Protein AF-A0A183UZQ1-F1 (afdb_monomer_lite)

Secondary structure (DSSP, 8-state):
-HHHHHHHHHHHHHHHHHHH--TT--GGGHHHHHHHHHHHHHH----TTHHHHHHHHHHHHHH-----SHHHHHHHHHHHHHHHHHHHHHHHHHHHHHT-S-HHHHHHH-----HHHHHHHHHHHHHHHHHHH-TT--SSPPHHHHHHHHHHHHHTT-----HHHHHHHHHHHHHHHHHHHHHHHHHHGGGTHHHHHH-SSS-S---HHHHHHHHHHHHHHHHHHHHHHHIIIIIHHHHHHHHHHHHHHHHH-HHHHHHHS-SHHHHHHHHHHHHHHHHHHHHHHHHHHHHHT-

Organism: Toxocara canis (NCBI:txid6265)

Radius of gyration: 36.03 Å; chains: 1; bounding box: 70×40×116 Å

InterPro domains:
  IPR045817 Dynamin-like GTPase OPA1, C-terminal [PF19434] (1-293)

Foldseek 3Di:
DVLVVVLVVVVVVLVVCVVVPPPPDDCLCSLVVVVLSVVLSVPDDADPCLVVVLVVLLVVLLVDLDQPDLVLLLVLLVLLLVVLVVVLVVLVVVLVVQLPDDPVCCVVVVDDDDPSNVVSVLLLVLLLVVCVVPVPDDLFDDPVNLVVSQVVCVVVVNPDDDSVSSRVSSNSSVSNSVSVVSNVLSVVCSPCVVVVVVDVDDDPRDPSSSSSSSSVVSSVVSSVVSVVCCVVVPSVVVSVVSSVVSVVVCVVDPVSCPVRSDDPVVVVVVVVVVVVVVVVVVVVVVVVVVVVVD

Structure (mmCIF, N/CA/C/O backbone):
data_AF-A0A183UZQ1-F1
#
_entry.id   AF-A0A183UZQ1-F1
#
loop_
_atom_site.group_PDB
_atom_site.id
_atom_site.type_symbol
_atom_site.label_atom_id
_atom_site.label_alt_id
_atom_site.label_comp_id
_atom_site.label_asym_id
_atom_site.label_entity_id
_atom_site.label_seq_id
_atom_site.pdbx_PDB_ins_code
_atom_site.Cartn_x
_atom_site.Cartn_y
_atom_site.Cartn_z
_atom_site.occupancy
_atom_site.B_iso_or_equiv
_atom_site.auth_seq_id
_atom_site.auth_comp_id
_atom_site.auth_asym_id
_atom_site.auth_atom_id
_atom_site.pdbx_PDB_model_num
ATOM 1 N N . THR A 1 1 ? 1.624 -5.509 15.039 1.00 69.75 1 THR A N 1
ATOM 2 C CA . THR A 1 1 ? 0.334 -6.194 14.767 1.00 69.75 1 THR A CA 1
ATOM 3 C C . THR A 1 1 ? -0.827 -5.346 15.278 1.00 69.75 1 THR A C 1
ATOM 5 O O . THR A 1 1 ? -0.581 -4.419 16.037 1.00 69.75 1 THR A O 1
ATOM 8 N N . GLY A 1 2 ? -2.082 -5.612 14.878 1.00 76.12 2 GLY A N 1
ATOM 9 C CA . GLY A 1 2 ? -3.243 -4.838 15.370 1.00 76.12 2 GLY A CA 1
ATOM 10 C C . GLY A 1 2 ? -3.398 -4.879 16.898 1.00 76.12 2 GLY A C 1
ATOM 11 O O . GLY A 1 2 ? -3.735 -3.872 17.515 1.00 76.12 2 GLY A O 1
ATOM 12 N N . TRP A 1 3 ? -3.038 -6.015 17.498 1.00 82.81 3 TRP A N 1
ATOM 13 C CA . TRP A 1 3 ? -2.931 -6.199 18.942 1.00 82.81 3 TRP A CA 1
ATOM 14 C C . TRP A 1 3 ? -1.914 -5.256 19.596 1.00 82.81 3 TRP A C 1
ATOM 16 O O . TRP A 1 3 ? -2.263 -4.547 20.534 1.00 82.81 3 TRP A O 1
ATOM 26 N N . GLU A 1 4 ? -0.680 -5.200 19.082 1.00 84.94 4 GLU A N 1
ATOM 27 C CA . GLU A 1 4 ? 0.357 -4.302 19.616 1.00 84.94 4 GLU A CA 1
ATOM 28 C C . GLU A 1 4 ? -0.128 -2.852 19.634 1.00 84.94 4 GLU A C 1
ATOM 30 O O . GLU A 1 4 ? -0.021 -2.190 20.661 1.00 84.94 4 GLU A O 1
ATOM 35 N N . THR A 1 5 ? -0.738 -2.387 18.538 1.00 84.56 5 THR A N 1
ATOM 36 C CA . THR A 1 5 ? -1.280 -1.026 18.447 1.00 84.56 5 THR A CA 1
ATOM 37 C C . THR A 1 5 ? -2.393 -0.780 19.464 1.00 84.56 5 THR A C 1
ATOM 39 O O . THR A 1 5 ? -2.374 0.251 20.128 1.00 84.56 5 THR A O 1
ATOM 42 N N . LEU A 1 6 ? -3.340 -1.712 19.622 1.00 84.25 6 LEU A N 1
ATOM 43 C CA . LEU A 1 6 ? -4.398 -1.598 20.633 1.00 84.25 6 LEU A CA 1
ATOM 44 C C . LEU A 1 6 ? -3.803 -1.528 22.046 1.00 84.25 6 LEU A C 1
ATOM 46 O O . LEU A 1 6 ? -4.175 -0.656 22.827 1.00 84.25 6 LEU A O 1
ATOM 50 N N . SER A 1 7 ? -2.864 -2.425 22.352 1.00 86.88 7 SER A N 1
ATOM 51 C CA . SER A 1 7 ? -2.235 -2.519 23.668 1.00 86.88 7 SER A CA 1
ATOM 52 C C . SER A 1 7 ? -1.426 -1.265 24.009 1.00 86.88 7 SER A C 1
ATOM 54 O O . SER A 1 7 ? -1.495 -0.776 25.132 1.00 86.88 7 SER A O 1
ATOM 56 N N . GLU A 1 8 ? -0.713 -0.703 23.032 1.00 90.12 8 GLU A N 1
ATOM 57 C CA . GLU A 1 8 ? 0.072 0.518 23.190 1.00 90.12 8 GLU A CA 1
ATOM 58 C C . GLU A 1 8 ? -0.836 1.728 23.423 1.00 90.12 8 GLU A C 1
ATOM 60 O O . GLU A 1 8 ? -0.645 2.473 24.380 1.00 90.12 8 GLU A O 1
ATOM 65 N N . VAL A 1 9 ? -1.879 1.892 22.602 1.00 87.62 9 VAL A N 1
ATOM 66 C CA . VAL A 1 9 ? -2.849 2.987 22.759 1.00 87.62 9 VAL A CA 1
ATOM 67 C C . VAL A 1 9 ? -3.567 2.891 24.106 1.00 87.62 9 VAL A C 1
ATOM 69 O O . VAL A 1 9 ? -3.772 3.910 24.764 1.00 87.62 9 VAL A O 1
ATOM 72 N N . PHE A 1 10 ? -3.921 1.681 24.547 1.00 86.62 10 PHE A N 1
ATOM 73 C CA . PHE A 1 10 ? -4.570 1.488 25.840 1.00 86.62 10 PHE A CA 1
ATOM 74 C C . PHE A 1 10 ? -3.641 1.845 27.008 1.00 86.62 10 PHE A C 1
ATOM 76 O O . PHE A 1 10 ? -4.050 2.599 27.893 1.00 86.62 10 PHE A O 1
ATOM 83 N N . ARG A 1 11 ? -2.375 1.401 26.972 1.00 89.88 11 ARG A N 1
ATOM 84 C CA . ARG A 1 11 ? -1.358 1.785 27.967 1.00 89.88 11 ARG A CA 1
ATOM 85 C C . ARG A 1 11 ? -1.158 3.294 28.020 1.00 89.88 11 ARG A C 1
ATOM 87 O O . ARG A 1 11 ? -1.223 3.881 29.098 1.00 89.88 11 ARG A O 1
ATOM 94 N N . GLN A 1 12 ? -0.990 3.932 26.863 1.00 89.19 12 GLN A N 1
ATOM 95 C CA . GLN A 1 12 ? -0.834 5.383 26.775 1.00 89.19 12 GLN A CA 1
ATOM 96 C C . GLN A 1 12 ? -2.036 6.122 27.364 1.00 89.19 12 GLN A C 1
ATOM 98 O O . GLN A 1 12 ? -1.847 7.098 28.089 1.00 89.19 12 GLN A O 1
ATOM 103 N N . GLN A 1 13 ? -3.259 5.649 27.107 1.00 85.88 13 GLN A N 1
ATOM 104 C CA . GLN A 1 13 ? -4.461 6.264 27.662 1.00 85.88 13 GLN A CA 1
ATOM 105 C C . GLN A 1 13 ? -4.484 6.164 29.192 1.00 85.88 13 GLN A C 1
ATOM 107 O O . GLN A 1 13 ? -4.661 7.185 29.854 1.00 85.88 13 GLN A O 1
ATOM 112 N N . VAL A 1 14 ? -4.235 4.979 29.758 1.00 83.75 14 VAL A N 1
ATOM 113 C CA . VAL A 1 14 ? -4.210 4.761 31.216 1.00 83.75 14 VAL A CA 1
ATOM 114 C C . VAL A 1 14 ? -3.112 5.587 31.896 1.00 83.75 14 VAL A C 1
ATOM 116 O O . VAL A 1 14 ? -3.357 6.211 32.931 1.00 83.75 14 VAL A O 1
ATOM 119 N N . GLU A 1 15 ? -1.918 5.662 31.303 1.00 83.31 15 GLU A N 1
ATOM 120 C CA . GLU A 1 15 ? -0.836 6.518 31.803 1.00 83.31 15 GLU A CA 1
ATOM 121 C C . GLU A 1 15 ? -1.178 8.007 31.705 1.00 83.31 15 GLU A C 1
ATOM 123 O O . GLU A 1 15 ? -0.865 8.785 32.611 1.00 83.31 15 GLU A O 1
ATOM 128 N N . SER A 1 16 ? -1.812 8.426 30.609 1.00 81.38 16 SER A N 1
ATOM 129 C CA . SER A 1 16 ? -2.222 9.815 30.417 1.00 81.38 16 SER A CA 1
ATOM 130 C C . SER A 1 16 ? -3.313 10.223 31.405 1.00 81.38 16 SER A C 1
ATOM 132 O O . SER A 1 16 ? -3.252 11.329 31.939 1.00 81.38 16 SER A O 1
ATOM 134 N N . ASP A 1 17 ? -4.250 9.330 31.726 1.00 76.25 17 ASP A N 1
ATOM 135 C CA . ASP A 1 17 ? -5.299 9.561 32.720 1.00 76.25 17 ASP A CA 1
ATOM 136 C C . ASP A 1 17 ? -4.697 9.701 34.123 1.00 76.25 17 ASP A C 1
ATOM 138 O O . ASP A 1 17 ? -5.083 10.601 34.865 1.00 76.25 17 ASP A O 1
ATOM 142 N N . ALA A 1 18 ? -3.688 8.891 34.463 1.00 71.00 18 ALA A N 1
ATOM 143 C CA . ALA A 1 18 ? -2.947 9.014 35.719 1.00 71.00 18 ALA A CA 1
ATOM 144 C C . ALA A 1 18 ? -2.151 10.334 35.819 1.00 71.00 18 ALA A C 1
ATOM 146 O O . ALA A 1 18 ? -2.043 10.915 36.898 1.00 71.00 18 ALA A O 1
ATOM 147 N N . ARG A 1 19 ? -1.608 10.840 34.699 1.00 69.31 19 ARG A N 1
ATOM 148 C CA . ARG A 1 19 ? -0.824 12.096 34.648 1.00 69.31 19 ARG A CA 1
ATOM 149 C C . ARG A 1 19 ? -1.677 13.364 34.535 1.00 69.31 19 ARG A C 1
ATOM 151 O O . ARG A 1 19 ? -1.262 14.416 35.010 1.00 69.31 19 ARG A O 1
ATOM 158 N N . SER A 1 20 ? -2.830 13.292 33.871 1.00 65.69 20 SER A N 1
ATOM 159 C CA . SER A 1 20 ? -3.732 14.430 33.607 1.00 65.69 20 SER A CA 1
ATOM 160 C C . SER A 1 20 ? -4.821 14.607 34.666 1.00 65.69 20 SER A C 1
ATOM 162 O O . SER A 1 20 ? -5.582 15.581 34.639 1.00 65.69 20 SER A O 1
ATOM 164 N N . ALA A 1 21 ? -4.883 13.671 35.609 1.00 60.09 21 ALA A N 1
ATOM 165 C CA . ALA A 1 21 ? -5.823 13.630 36.703 1.00 60.09 21 ALA A CA 1
ATOM 166 C C . ALA A 1 21 ? -5.805 14.946 37.512 1.00 60.09 21 ALA A C 1
ATOM 168 O O . ALA A 1 21 ? -4.868 15.264 38.245 1.00 60.09 21 ALA A O 1
ATOM 169 N N . ARG A 1 22 ? -6.866 15.747 37.342 1.00 58.94 22 ARG A N 1
ATOM 170 C CA . ARG A 1 22 ? -7.126 16.991 38.091 1.00 58.94 22 ARG A CA 1
ATOM 171 C C . ARG A 1 22 ? -7.109 16.726 39.604 1.00 58.94 22 ARG A C 1
ATOM 173 O O . ARG A 1 22 ? -7.314 15.596 40.026 1.00 58.94 22 ARG A O 1
ATOM 180 N N . SER A 1 23 ? -6.985 17.799 40.393 1.00 56.06 23 SER A N 1
ATOM 181 C CA . SER A 1 23 ? -6.963 17.922 41.875 1.00 56.06 23 SER A CA 1
ATOM 182 C C . SER A 1 23 ? -7.816 16.959 42.746 1.00 56.06 23 SER A C 1
ATOM 184 O O . SER A 1 23 ? -7.646 16.981 43.960 1.00 56.06 23 SER A O 1
ATOM 186 N N . ASN A 1 24 ? -8.713 16.146 42.181 1.00 59.19 24 ASN A N 1
ATOM 187 C CA . ASN A 1 24 ? -9.582 15.174 42.857 1.00 59.19 24 ASN A CA 1
ATOM 188 C C . ASN A 1 24 ? -9.319 13.700 42.469 1.00 59.19 24 ASN A C 1
ATOM 190 O O . ASN A 1 24 ? -10.146 12.840 42.768 1.00 59.19 24 ASN A O 1
ATOM 194 N N . HIS A 1 25 ? -8.223 13.383 41.777 1.00 69.38 25 HIS A N 1
ATOM 195 C CA . HIS A 1 25 ? -7.874 11.993 41.468 1.00 69.38 25 HIS A CA 1
ATOM 196 C C . HIS A 1 25 ? -7.410 11.239 42.710 1.00 69.38 25 HIS A C 1
ATOM 198 O O . HIS A 1 25 ? -6.584 11.738 43.474 1.00 69.38 25 HIS A O 1
ATOM 204 N N . ASP A 1 26 ? -7.948 10.037 42.907 1.00 70.62 26 ASP A N 1
ATOM 205 C CA . ASP A 1 26 ? -7.586 9.180 44.029 1.00 70.62 26 ASP A CA 1
ATOM 206 C C . ASP A 1 26 ? -6.496 8.189 43.592 1.00 70.62 26 ASP A C 1
ATOM 208 O O . ASP A 1 26 ? -6.807 7.223 42.884 1.00 70.62 26 ASP A O 1
ATOM 212 N N . PRO A 1 27 ? -5.231 8.382 44.013 1.00 76.56 27 PRO A N 1
ATOM 213 C CA . PRO A 1 27 ? -4.121 7.539 43.574 1.00 76.56 27 PRO A CA 1
ATOM 214 C C . PRO A 1 27 ? -4.210 6.106 44.115 1.00 76.56 27 PRO A C 1
ATOM 216 O O . PRO A 1 27 ? -3.465 5.228 43.683 1.00 76.56 27 PRO A O 1
ATOM 219 N N . ILE A 1 28 ? -5.128 5.841 45.054 1.00 80.00 28 ILE A N 1
ATOM 220 C CA . ILE A 1 28 ? -5.336 4.523 45.665 1.00 80.00 28 ILE A CA 1
ATOM 221 C C . ILE A 1 28 ? -5.602 3.415 44.634 1.00 80.00 28 ILE A C 1
ATOM 223 O O . ILE A 1 28 ? -5.229 2.267 44.859 1.00 80.00 28 ILE A O 1
ATOM 227 N N . PHE A 1 29 ? -6.228 3.748 43.500 1.00 81.81 29 PHE A N 1
ATOM 228 C CA . PHE A 1 29 ? -6.617 2.769 42.485 1.00 81.81 29 PHE A CA 1
ATOM 229 C C . PHE A 1 29 ? -5.612 2.640 41.343 1.00 81.81 29 PHE A C 1
ATOM 231 O O . PHE A 1 29 ? -5.773 1.746 40.520 1.00 81.81 29 PHE A O 1
ATOM 238 N N . ASP A 1 30 ? -4.582 3.480 41.264 1.00 83.56 30 ASP A N 1
ATOM 239 C CA . ASP A 1 30 ? -3.682 3.494 40.103 1.00 83.56 30 ASP A CA 1
ATOM 240 C C . ASP A 1 30 ? -2.879 2.198 39.988 1.00 83.56 30 ASP A C 1
ATOM 242 O O . ASP A 1 30 ? -2.753 1.628 38.903 1.00 83.56 30 ASP A O 1
ATOM 246 N N . ARG A 1 31 ? -2.427 1.667 41.129 1.00 85.50 31 ARG A N 1
ATOM 247 C CA . ARG A 1 31 ? -1.731 0.377 41.188 1.00 85.50 31 ARG A CA 1
ATOM 248 C C . ARG A 1 31 ? -2.642 -0.781 40.769 1.00 85.50 31 ARG A C 1
ATOM 250 O O . ARG A 1 31 ? -2.198 -1.665 40.042 1.00 85.50 31 ARG A O 1
ATOM 257 N N . LEU A 1 32 ? -3.910 -0.751 41.189 1.00 87.19 32 LEU A N 1
ATOM 258 C CA . LEU A 1 32 ? -4.913 -1.743 40.795 1.00 87.19 32 LEU A CA 1
ATOM 259 C C . LEU A 1 32 ? -5.223 -1.648 39.295 1.00 87.19 32 LEU A C 1
ATOM 261 O O . LEU A 1 32 ? -5.204 -2.664 38.612 1.00 87.19 32 LEU A O 1
ATOM 265 N N . LYS A 1 33 ? -5.454 -0.440 38.770 1.00 87.69 33 LYS A N 1
ATOM 266 C CA . LYS A 1 33 ? -5.740 -0.198 37.347 1.00 87.69 33 LYS A CA 1
ATOM 267 C C . LYS A 1 33 ? -4.617 -0.707 36.449 1.00 87.69 33 LYS A C 1
ATOM 269 O O . LYS A 1 33 ? -4.901 -1.398 35.477 1.00 87.69 33 LYS A O 1
ATOM 274 N N . GLY A 1 34 ? -3.360 -0.408 36.787 1.00 88.69 34 GLY A N 1
ATOM 275 C CA . GLY A 1 34 ? -2.205 -0.885 36.025 1.00 88.69 34 GLY A CA 1
ATOM 276 C C . GLY A 1 34 ? -2.082 -2.410 36.039 1.00 88.69 34 GLY A C 1
ATOM 277 O O . GLY A 1 34 ? -1.864 -3.023 34.999 1.00 88.69 34 GLY A O 1
ATOM 278 N N . ALA A 1 35 ? -2.289 -3.037 37.199 1.00 90.06 35 ALA A N 1
ATOM 279 C CA . ALA A 1 35 ? -2.203 -4.486 37.329 1.00 90.06 35 ALA A CA 1
ATOM 280 C C . ALA A 1 35 ? -3.354 -5.216 36.605 1.00 90.06 35 ALA A C 1
ATOM 282 O O . ALA A 1 35 ? -3.099 -6.193 35.904 1.00 90.06 35 ALA A O 1
ATOM 283 N N . VAL A 1 36 ? -4.595 -4.723 36.719 1.00 91.50 36 VAL A N 1
ATOM 284 C CA . VAL A 1 36 ? -5.761 -5.266 35.992 1.00 91.50 36 VAL A CA 1
ATOM 285 C C . VAL A 1 36 ? -5.583 -5.095 34.486 1.00 91.50 36 VAL A C 1
ATOM 287 O O . VAL A 1 36 ? -5.882 -6.015 33.731 1.00 91.50 36 VAL A O 1
ATOM 290 N N . MET A 1 37 ? -5.061 -3.946 34.042 1.00 91.81 37 MET A N 1
ATOM 291 C CA . MET A 1 37 ? -4.744 -3.708 32.634 1.00 91.81 37 MET A CA 1
ATOM 292 C C . MET A 1 37 ? -3.747 -4.741 32.108 1.00 91.81 37 MET A C 1
ATOM 294 O O . MET A 1 37 ? -4.019 -5.354 31.083 1.00 91.81 37 MET A O 1
ATOM 298 N N . GLU A 1 38 ? -2.610 -4.946 32.777 1.00 91.69 38 GLU A N 1
ATOM 299 C CA . GLU A 1 38 ? -1.609 -5.907 32.296 1.00 91.69 38 GLU A CA 1
ATOM 300 C C . GLU A 1 38 ? -2.136 -7.346 32.306 1.00 91.69 38 GLU A C 1
ATOM 302 O O . GLU A 1 38 ? -1.915 -8.079 31.344 1.00 91.69 38 GLU A O 1
ATOM 307 N N . ALA A 1 39 ? -2.886 -7.738 33.341 1.00 91.56 39 ALA A N 1
ATOM 308 C CA . ALA A 1 39 ? -3.533 -9.046 33.408 1.00 91.56 39 ALA A CA 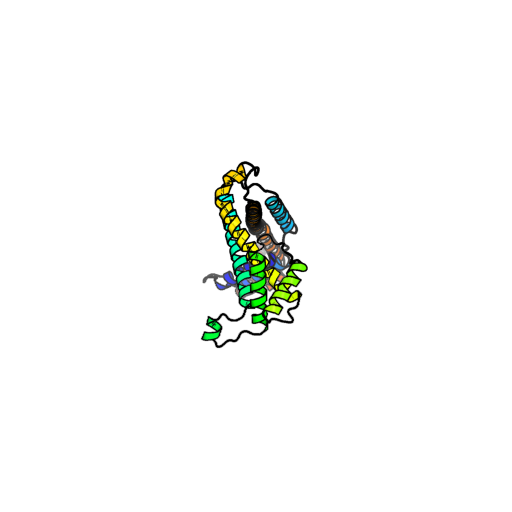1
ATOM 309 C C . ALA A 1 39 ? -4.522 -9.260 32.250 1.00 91.56 39 ALA A C 1
ATOM 311 O O . ALA A 1 39 ? -4.362 -10.209 31.483 1.00 91.56 39 ALA A O 1
ATOM 312 N N . ALA A 1 40 ? -5.468 -8.335 32.056 1.00 92.38 40 ALA A N 1
ATOM 313 C CA . ALA A 1 40 ? -6.420 -8.394 30.951 1.00 92.38 40 ALA A CA 1
ATOM 314 C C . ALA A 1 40 ? -5.711 -8.394 29.589 1.00 92.38 40 ALA A C 1
ATOM 316 O O . ALA A 1 40 ? -6.048 -9.190 28.717 1.00 92.38 40 ALA A O 1
ATOM 317 N N . LEU A 1 41 ? -4.678 -7.560 29.405 1.00 91.19 41 LEU A N 1
ATOM 318 C CA . LEU A 1 41 ? -3.930 -7.534 28.151 1.00 91.19 41 LEU A CA 1
ATOM 319 C C . LEU A 1 41 ? -3.178 -8.854 27.904 1.00 91.19 41 LEU A C 1
ATOM 321 O O . LEU A 1 41 ? -3.112 -9.316 26.770 1.00 91.19 41 LEU A O 1
ATOM 325 N N . SER A 1 42 ? -2.616 -9.474 28.943 1.00 90.56 42 SER A N 1
ATOM 326 C CA . SER A 1 42 ? -1.909 -10.756 28.823 1.00 90.56 42 SER A CA 1
ATOM 327 C C . SER A 1 42 ? -2.816 -11.929 28.442 1.00 90.56 42 SER A C 1
ATOM 329 O O . SER A 1 42 ? -2.369 -12.859 27.767 1.00 90.56 42 SER A O 1
ATOM 331 N N . GLU A 1 43 ? -4.082 -11.882 28.854 1.00 88.62 43 GLU A N 1
ATOM 332 C CA . GLU A 1 43 ? -5.067 -12.926 28.570 1.00 88.62 43 GLU A CA 1
ATOM 333 C C . GLU A 1 43 ? -5.788 -12.693 27.239 1.00 88.62 43 GLU A C 1
ATOM 335 O O . GLU A 1 43 ? -6.230 -13.657 26.597 1.00 88.62 43 GLU A O 1
ATOM 340 N N . HIS A 1 44 ? -5.861 -11.433 26.799 1.00 89.94 44 HIS A N 1
ATOM 341 C CA . HIS A 1 44 ? -6.579 -11.045 25.599 1.00 89.94 44 HIS A CA 1
ATOM 342 C C . HIS A 1 44 ? -6.050 -11.757 24.354 1.00 89.94 44 HIS A C 1
ATOM 344 O O . HIS A 1 44 ? -4.854 -11.784 24.045 1.00 89.94 44 HIS A O 1
ATOM 350 N N . LYS A 1 45 ? -6.989 -12.281 23.566 1.00 88.12 45 LYS A N 1
ATOM 351 C CA . LYS A 1 45 ? -6.712 -12.864 22.253 1.00 88.12 45 LYS A CA 1
ATOM 352 C C . LYS A 1 45 ? -7.635 -12.256 21.219 1.00 88.12 45 LYS A C 1
ATOM 354 O O . LYS A 1 45 ? -8.861 -12.390 21.309 1.00 88.12 45 LYS A O 1
ATOM 359 N N . TRP A 1 46 ? -7.020 -11.674 20.195 1.00 87.31 46 TRP A N 1
ATOM 360 C CA . TRP A 1 46 ? -7.729 -11.173 19.023 1.00 87.31 46 TRP A CA 1
ATOM 361 C C . TRP A 1 46 ? -8.613 -12.265 18.410 1.00 87.31 46 TRP A C 1
ATOM 363 O O . TRP A 1 46 ? -8.265 -13.448 18.472 1.00 87.31 46 TRP A O 1
ATOM 373 N N . ASP A 1 47 ? -9.754 -11.889 17.830 1.00 88.38 47 ASP A N 1
ATOM 374 C CA . ASP A 1 47 ? -10.649 -12.854 17.187 1.00 88.38 47 ASP A CA 1
ATOM 375 C C . ASP A 1 47 ? -9.896 -13.629 16.093 1.00 88.38 47 ASP A C 1
ATOM 377 O O . ASP A 1 47 ? -9.326 -13.043 15.171 1.00 88.38 47 ASP A O 1
ATOM 381 N N . SER A 1 48 ? -9.900 -14.960 16.170 1.00 87.94 48 SER A N 1
ATOM 382 C CA . SER A 1 48 ? -9.224 -15.812 15.190 1.00 87.94 48 SER A CA 1
ATOM 383 C C . SER A 1 48 ? -9.840 -15.708 13.793 1.00 87.94 48 SER A C 1
ATOM 385 O O . SER A 1 48 ? -9.140 -15.928 12.808 1.00 87.94 48 SER A O 1
ATOM 387 N N . LYS A 1 49 ? -11.118 -15.316 13.690 1.00 90.00 49 LYS A N 1
ATOM 388 C CA . LYS A 1 49 ? -11.837 -15.136 12.416 1.00 90.00 49 LYS A CA 1
ATOM 389 C C . LYS A 1 49 ? -11.653 -13.749 11.803 1.00 90.00 49 LYS A C 1
ATOM 391 O O . LYS A 1 49 ? -12.052 -13.527 10.662 1.00 90.00 49 LYS A O 1
ATOM 396 N N . ALA A 1 50 ? -11.028 -12.823 12.531 1.00 87.31 50 ALA A N 1
ATOM 397 C CA . ALA A 1 50 ? -10.723 -11.461 12.099 1.00 87.31 50 ALA A CA 1
ATOM 398 C C . ALA A 1 50 ? -10.182 -11.378 10.668 1.00 87.31 50 ALA A C 1
ATOM 400 O O . ALA A 1 50 ? -10.690 -10.646 9.818 1.00 87.31 50 ALA A O 1
ATOM 401 N N . LEU A 1 51 ? -9.126 -12.153 10.422 1.00 88.94 51 LEU A N 1
ATOM 402 C CA . LEU A 1 51 ? -8.400 -12.146 9.162 1.00 88.94 51 LEU A CA 1
ATOM 403 C C . LEU A 1 51 ? -9.232 -12.757 8.035 1.00 88.94 51 LEU A C 1
ATOM 405 O O . LEU A 1 51 ? -9.188 -12.253 6.914 1.00 88.94 51 LEU A O 1
ATOM 409 N N . ASP A 1 52 ? -10.026 -13.785 8.333 1.00 92.44 52 ASP A N 1
ATOM 410 C CA . ASP A 1 52 ? -10.904 -14.421 7.353 1.00 92.44 52 ASP A CA 1
ATOM 411 C C . ASP A 1 52 ? -12.001 -13.459 6.887 1.00 92.44 52 ASP A C 1
ATOM 413 O O . ASP A 1 52 ? -12.253 -13.351 5.686 1.00 92.44 52 ASP A O 1
ATOM 417 N N . TYR A 1 53 ? -12.599 -12.688 7.804 1.00 90.62 53 TYR A N 1
ATOM 418 C CA . TYR A 1 53 ? -13.576 -11.659 7.438 1.00 90.62 53 TYR A CA 1
ATOM 419 C C . TYR A 1 53 ? -12.969 -10.596 6.518 1.00 90.62 53 TYR A C 1
ATOM 421 O O . TYR A 1 53 ? -13.559 -10.271 5.485 1.00 90.62 53 TYR A O 1
ATOM 429 N N . LEU A 1 54 ? -11.776 -10.087 6.848 1.00 92.50 54 LEU A N 1
ATOM 430 C CA . LEU A 1 54 ? -11.082 -9.119 5.994 1.00 92.50 54 LEU A CA 1
ATOM 431 C C . LEU A 1 54 ? -10.755 -9.719 4.626 1.00 92.50 54 LEU A C 1
ATOM 433 O O . LEU A 1 54 ? -10.992 -9.073 3.608 1.00 92.50 54 LEU A O 1
ATOM 437 N N . ARG A 1 55 ? -10.284 -10.969 4.581 1.00 94.44 55 ARG A N 1
ATOM 438 C CA . ARG A 1 55 ? -9.971 -11.665 3.329 1.00 94.44 55 ARG A CA 1
ATOM 439 C C . ARG A 1 55 ? -11.196 -11.798 2.428 1.00 94.44 55 ARG A C 1
ATOM 441 O O . ARG A 1 55 ? -11.093 -11.529 1.236 1.00 94.44 55 ARG A O 1
ATOM 448 N N . VAL A 1 56 ? -12.350 -12.176 2.976 1.00 94.88 56 VAL A N 1
ATOM 449 C CA . VAL A 1 56 ? -13.603 -12.279 2.208 1.00 94.88 56 VAL A CA 1
ATOM 450 C C . VAL A 1 56 ? -14.016 -10.916 1.649 1.00 94.88 56 VAL A C 1
ATOM 452 O O . VAL A 1 56 ? -14.359 -10.812 0.474 1.00 94.88 56 VAL A O 1
ATOM 455 N N . ILE A 1 57 ? -13.929 -9.852 2.454 1.00 93.00 57 ILE A N 1
ATOM 456 C CA . ILE A 1 57 ? -14.234 -8.483 2.008 1.00 93.00 57 ILE A CA 1
ATOM 457 C C . ILE A 1 57 ? -13.298 -8.059 0.874 1.00 93.00 57 ILE A C 1
ATOM 459 O O . ILE A 1 57 ? -13.756 -7.501 -0.124 1.00 93.00 57 ILE A O 1
ATOM 463 N N . GLN A 1 58 ? -12.003 -8.350 1.004 1.00 94.25 58 GLN A N 1
ATOM 464 C CA . GLN A 1 58 ? -11.007 -8.025 -0.010 1.00 94.25 58 GLN A CA 1
ATOM 465 C C . GLN A 1 58 ? -11.247 -8.775 -1.316 1.00 94.25 58 GLN A C 1
ATOM 467 O O . GLN A 1 58 ? -11.220 -8.157 -2.378 1.00 94.25 58 GLN A O 1
ATOM 472 N N . LEU A 1 59 ? -11.520 -10.081 -1.246 1.00 94.75 59 LEU A N 1
ATOM 473 C CA . LEU A 1 59 ? -11.814 -10.901 -2.420 1.00 94.75 59 LEU A CA 1
ATOM 474 C C . LEU A 1 59 ? -13.072 -10.408 -3.138 1.00 94.75 59 LEU A C 1
ATOM 476 O O . LEU A 1 59 ? -13.008 -10.135 -4.331 1.00 94.75 59 LEU A O 1
ATOM 480 N N . ASN A 1 60 ? -14.163 -10.172 -2.408 1.00 92.19 60 ASN A N 1
ATOM 481 C CA . ASN A 1 60 ? -15.407 -9.661 -2.989 1.00 92.19 60 ASN A CA 1
ATOM 482 C C . ASN A 1 60 ? -15.223 -8.281 -3.640 1.00 92.19 60 ASN A C 1
ATOM 484 O O . ASN A 1 60 ? -15.733 -8.025 -4.729 1.00 92.19 60 ASN A O 1
ATOM 488 N N . ALA A 1 61 ? -14.476 -7.382 -2.991 1.00 91.12 61 ALA A N 1
ATOM 489 C CA . ALA A 1 61 ? -14.179 -6.062 -3.543 1.00 91.12 61 ALA A CA 1
ATOM 490 C C . ALA A 1 61 ? -13.324 -6.149 -4.811 1.00 91.12 61 ALA A C 1
ATOM 492 O O . ALA A 1 61 ? -13.513 -5.366 -5.742 1.00 91.12 61 ALA A O 1
ATOM 493 N N . MET A 1 62 ? -12.401 -7.110 -4.846 1.00 92.38 62 MET A N 1
ATOM 494 C CA . MET A 1 62 ? -11.598 -7.383 -6.020 1.00 92.38 62 MET A CA 1
ATOM 495 C C . MET A 1 62 ? -12.395 -8.121 -7.093 1.00 92.38 62 MET A C 1
ATOM 497 O O . MET A 1 62 ? -12.073 -7.931 -8.243 1.00 92.38 62 MET A O 1
ATOM 501 N N . GLU A 1 63 ? -13.412 -8.932 -6.845 1.00 89.81 63 GLU A N 1
ATOM 502 C CA . GLU A 1 63 ? -14.128 -9.619 -7.940 1.00 89.81 63 GLU A CA 1
ATOM 503 C C . GLU A 1 63 ? -14.982 -8.677 -8.804 1.00 89.81 63 GLU A C 1
ATOM 505 O O . GLU A 1 63 ? -15.121 -8.894 -10.010 1.00 89.81 63 GLU A O 1
ATOM 510 N N . ASP A 1 64 ? -15.485 -7.592 -8.217 1.00 84.19 64 ASP A N 1
ATOM 511 C CA . ASP A 1 64 ? -16.357 -6.633 -8.892 1.00 84.19 64 ASP A CA 1
ATOM 512 C C . ASP A 1 64 ? -15.604 -5.755 -9.907 1.00 84.19 64 ASP A C 1
ATOM 514 O O . ASP A 1 64 ? -14.814 -4.884 -9.549 1.00 84.19 64 ASP A O 1
ATOM 518 N N . ARG A 1 65 ? -15.862 -5.966 -11.202 1.00 84.06 65 ARG A N 1
ATOM 519 C CA . ARG A 1 65 ? -15.230 -5.213 -12.302 1.00 84.06 65 ARG A CA 1
ATOM 520 C C . ARG A 1 65 ? -16.025 -3.985 -12.746 1.00 84.06 65 ARG A C 1
ATOM 522 O O . ARG A 1 65 ? -15.581 -3.279 -13.654 1.00 84.06 65 ARG A O 1
ATOM 529 N N . LEU A 1 66 ? -17.200 -3.745 -12.169 1.00 87.12 66 LEU A N 1
ATOM 530 C CA . LEU A 1 66 ? -18.102 -2.700 -12.635 1.00 87.12 66 LEU A CA 1
ATOM 531 C C . LEU A 1 66 ? -17.836 -1.386 -11.901 1.00 87.12 66 LEU A C 1
ATOM 533 O O . LEU A 1 66 ? -17.965 -1.291 -10.683 1.00 87.12 66 LEU A O 1
ATOM 537 N N . VAL A 1 67 ? -17.502 -0.345 -12.665 1.00 91.12 67 VAL A N 1
ATOM 538 C CA . VAL A 1 67 ? -17.405 1.026 -12.166 1.00 91.12 67 VAL A CA 1
ATOM 539 C C . VAL A 1 67 ? -18.799 1.659 -12.259 1.00 91.12 67 VAL A C 1
ATOM 541 O O . VAL A 1 67 ? -19.290 1.902 -13.366 1.00 91.12 67 VAL A O 1
ATOM 544 N N . PRO A 1 68 ? -19.467 1.925 -11.123 1.00 90.81 68 PRO A N 1
ATOM 545 C CA . PRO A 1 68 ? -20.904 2.196 -11.106 1.00 90.81 68 PRO A CA 1
ATOM 546 C C . PRO A 1 68 ? -21.277 3.554 -11.705 1.00 90.81 68 PRO A C 1
ATOM 548 O O . PRO A 1 68 ? -22.337 3.696 -12.312 1.00 90.81 68 PRO A O 1
ATOM 551 N N . ASP A 1 69 ? -20.415 4.559 -11.553 1.00 93.62 69 ASP A N 1
ATOM 552 C CA . ASP A 1 69 ? -20.725 5.944 -11.896 1.00 93.62 69 ASP A CA 1
ATOM 553 C C . ASP A 1 69 ? -19.477 6.743 -12.319 1.00 93.62 69 ASP A C 1
ATOM 555 O O . ASP A 1 69 ? -18.334 6.352 -12.064 1.00 93.62 69 ASP A O 1
ATOM 559 N N . ARG A 1 70 ? -19.711 7.896 -12.961 1.00 93.69 70 ARG A N 1
ATOM 560 C CA . ARG A 1 70 ? -18.666 8.790 -13.486 1.00 93.69 70 ARG A CA 1
ATOM 561 C C . ARG A 1 70 ? -17.707 9.284 -12.400 1.00 93.69 70 ARG A C 1
ATOM 563 O O . ARG A 1 70 ? -16.518 9.415 -12.670 1.00 93.69 70 ARG A O 1
ATOM 570 N N . ARG A 1 71 ? -18.205 9.544 -11.188 1.00 94.94 71 ARG A N 1
ATOM 571 C CA . ARG A 1 71 ? -17.396 10.045 -10.071 1.00 94.94 71 ARG A CA 1
ATOM 572 C C . ARG A 1 71 ? -16.469 8.951 -9.550 1.00 94.94 71 ARG A C 1
ATOM 574 O O . ARG A 1 71 ? -15.309 9.239 -9.279 1.00 94.94 71 ARG A O 1
ATOM 581 N N . SER A 1 72 ? -16.952 7.712 -9.454 1.00 94.50 72 SER A N 1
ATOM 582 C CA . SER A 1 72 ? -16.115 6.546 -9.134 1.00 94.50 72 SER A CA 1
ATOM 583 C C . SER A 1 72 ? -15.001 6.339 -10.170 1.00 94.50 72 SER A C 1
ATOM 585 O O . SER A 1 72 ? -13.871 6.034 -9.800 1.00 94.50 72 SER A O 1
ATOM 587 N N . TRP A 1 73 ? -15.291 6.577 -11.452 1.00 95.00 73 TRP A N 1
ATOM 588 C CA . TRP A 1 73 ? -14.292 6.545 -12.526 1.00 95.00 73 TRP A CA 1
ATOM 589 C C . TRP A 1 73 ? -13.235 7.646 -12.393 1.00 95.00 73 TRP A C 1
ATOM 591 O O . TRP A 1 73 ? -12.043 7.356 -12.413 1.00 95.00 73 TRP A O 1
ATOM 601 N N . ASP A 1 74 ? -13.655 8.904 -12.2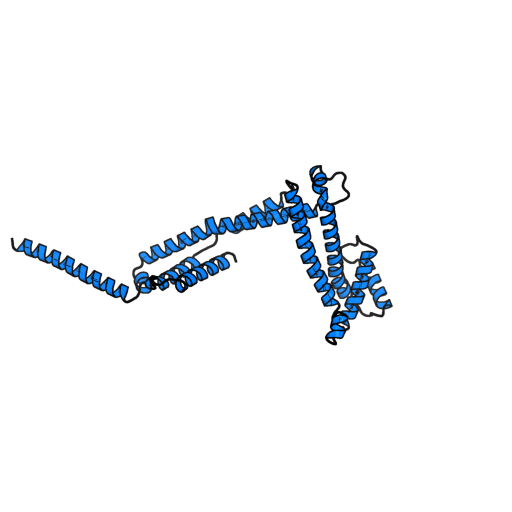13 1.00 95.38 74 ASP A N 1
ATOM 602 C CA . ASP A 1 74 ? -12.728 10.030 -12.022 1.00 95.38 74 ASP A CA 1
ATOM 603 C C . ASP A 1 74 ? -11.828 9.822 -10.805 1.00 95.38 74 ASP A C 1
ATOM 605 O O . ASP A 1 74 ? -10.626 10.076 -10.859 1.00 95.38 74 ASP A O 1
ATOM 609 N N . ARG A 1 75 ? -12.401 9.310 -9.714 1.00 95.81 75 ARG A N 1
ATOM 610 C CA . ARG A 1 75 ? -11.664 9.007 -8.491 1.00 95.81 75 ARG A CA 1
ATOM 611 C C . ARG A 1 75 ? -10.627 7.901 -8.708 1.00 95.81 75 ARG A C 1
ATOM 613 O O . ARG A 1 75 ? -9.490 8.056 -8.271 1.00 95.81 75 ARG A O 1
ATOM 620 N N . ALA A 1 76 ? -10.979 6.848 -9.444 1.00 95.56 76 ALA A N 1
ATOM 621 C CA . ALA A 1 76 ? -10.046 5.782 -9.799 1.00 95.56 76 ALA A CA 1
ATOM 622 C C . ALA A 1 76 ? -8.899 6.281 -10.694 1.00 95.56 76 ALA A C 1
ATOM 624 O O . ALA A 1 76 ? -7.751 5.902 -10.477 1.00 95.56 76 ALA A O 1
ATOM 625 N N . ILE A 1 77 ? -9.184 7.169 -11.655 1.00 95.69 77 ILE A N 1
ATOM 626 C CA . ILE A 1 77 ? -8.154 7.815 -12.485 1.00 95.69 77 ILE A CA 1
ATOM 627 C C . ILE A 1 77 ? -7.243 8.693 -11.641 1.00 95.69 77 ILE A C 1
ATOM 629 O O . ILE A 1 77 ? -6.026 8.655 -11.817 1.00 95.69 77 ILE A O 1
ATOM 633 N N . GLN A 1 78 ? -7.807 9.472 -10.720 1.00 96.50 78 GLN A N 1
ATOM 634 C CA . GLN A 1 78 ? -7.019 10.293 -9.811 1.00 96.50 78 GLN A CA 1
ATOM 635 C C . GLN A 1 78 ? -6.100 9.417 -8.953 1.00 96.50 78 GLN A C 1
ATOM 637 O O . GLN A 1 78 ? -4.905 9.687 -8.882 1.00 96.50 78 GLN A O 1
ATOM 642 N N . PHE A 1 79 ? -6.634 8.341 -8.368 1.00 96.31 79 PHE A N 1
ATOM 643 C CA . PHE A 1 79 ? -5.857 7.386 -7.584 1.00 96.31 79 PHE A CA 1
ATOM 644 C C . PHE A 1 79 ? -4.735 6.746 -8.415 1.00 96.31 79 PHE A C 1
ATOM 646 O O . PHE A 1 79 ? -3.579 6.776 -8.000 1.00 96.31 79 PHE A O 1
ATOM 653 N N . MET A 1 80 ? -5.043 6.263 -9.624 1.00 95.81 80 MET A N 1
ATOM 654 C CA . MET A 1 80 ? -4.049 5.739 -10.566 1.00 95.81 80 MET A CA 1
ATOM 655 C C . MET A 1 80 ? -2.967 6.771 -10.884 1.00 95.81 80 MET A C 1
ATOM 657 O O . MET A 1 80 ? -1.782 6.470 -10.779 1.00 95.81 80 MET A O 1
ATOM 661 N N . THR A 1 81 ? -3.361 7.995 -11.232 1.00 96.62 81 THR A N 1
ATOM 662 C CA . THR A 1 81 ? -2.436 9.072 -11.600 1.00 96.62 81 THR A CA 1
ATOM 663 C C . THR A 1 81 ? -1.489 9.390 -10.450 1.00 96.62 81 THR A C 1
ATOM 665 O O . THR A 1 81 ? -0.281 9.440 -10.656 1.00 96.62 81 THR A O 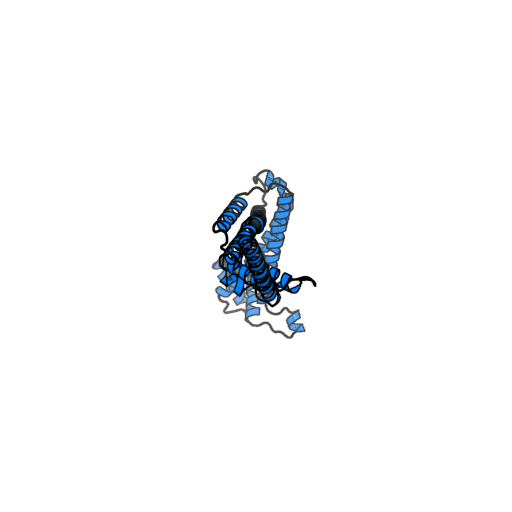1
ATOM 668 N N . THR A 1 82 ? -2.013 9.559 -9.233 1.00 97.06 82 THR A N 1
ATOM 669 C CA . THR A 1 82 ? -1.196 9.848 -8.051 1.00 97.06 82 THR A CA 1
ATOM 670 C C . THR A 1 82 ? -0.238 8.699 -7.743 1.00 97.06 82 THR A C 1
ATOM 672 O O . THR A 1 82 ? 0.962 8.935 -7.647 1.00 97.06 82 THR A O 1
ATOM 675 N N . SER A 1 83 ? -0.720 7.454 -7.678 1.00 96.50 83 SER A N 1
ATOM 676 C CA . SER A 1 83 ? 0.132 6.302 -7.354 1.00 96.50 83 SER A CA 1
ATOM 677 C C . SER A 1 83 ? 1.203 6.024 -8.413 1.00 96.50 83 SER A C 1
ATOM 679 O O . SER A 1 83 ? 2.339 5.691 -8.077 1.00 96.50 83 SER A O 1
ATOM 681 N N . VAL A 1 84 ? 0.867 6.162 -9.699 1.00 96.56 84 VAL A N 1
ATOM 682 C CA . VAL A 1 84 ? 1.836 5.987 -10.790 1.00 96.56 84 VAL A CA 1
ATOM 683 C C . VAL A 1 84 ? 2.855 7.128 -10.784 1.00 96.56 84 VAL A C 1
ATOM 685 O O . VAL A 1 84 ? 4.041 6.860 -10.954 1.00 96.56 84 VAL A O 1
ATOM 688 N N . GLN A 1 85 ? 2.434 8.373 -10.538 1.00 97.69 85 GLN A N 1
ATOM 689 C CA . GLN A 1 85 ? 3.338 9.525 -10.465 1.00 97.69 85 GLN A CA 1
ATOM 690 C C . GLN A 1 85 ? 4.304 9.425 -9.281 1.00 97.69 85 GLN A C 1
ATOM 692 O O . GLN A 1 85 ? 5.494 9.674 -9.452 1.00 97.69 85 GLN A O 1
ATOM 697 N N . GLU A 1 86 ? 3.823 9.040 -8.098 1.00 97.38 86 GLU A N 1
ATOM 698 C CA . GLU A 1 86 ? 4.672 8.797 -6.925 1.00 97.38 86 GLU A CA 1
ATOM 699 C C . GLU A 1 86 ? 5.732 7.742 -7.242 1.00 97.38 86 GLU A C 1
ATOM 701 O O . GLU A 1 86 ? 6.928 7.974 -7.054 1.00 97.38 86 GLU A O 1
ATOM 706 N N . ARG A 1 87 ? 5.313 6.616 -7.832 1.00 97.19 87 ARG A N 1
ATOM 707 C CA . ARG A 1 87 ? 6.239 5.554 -8.218 1.00 97.19 87 ARG A CA 1
ATOM 708 C C . ARG A 1 87 ? 7.213 5.984 -9.316 1.00 97.19 87 ARG A C 1
ATOM 710 O O . ARG A 1 87 ? 8.365 5.559 -9.298 1.00 97.19 87 ARG A O 1
ATOM 717 N N . LEU A 1 88 ? 6.773 6.801 -10.271 1.00 97.56 88 LEU A N 1
ATOM 718 C CA . LEU A 1 88 ? 7.632 7.351 -11.318 1.00 97.56 88 LEU A CA 1
ATOM 719 C C . LEU A 1 88 ? 8.710 8.252 -10.712 1.00 97.56 88 LEU A C 1
ATOM 721 O O . LEU A 1 88 ? 9.880 8.080 -11.041 1.00 97.56 88 LEU A O 1
ATOM 725 N N . ASN A 1 89 ? 8.337 9.133 -9.783 1.00 97.38 89 ASN A N 1
ATOM 726 C CA . ASN A 1 89 ? 9.273 10.023 -9.098 1.00 97.38 89 ASN A CA 1
ATOM 727 C C . ASN A 1 89 ? 10.347 9.229 -8.335 1.00 97.38 89 ASN A C 1
ATOM 729 O O . ASN A 1 89 ? 11.528 9.549 -8.438 1.00 97.38 89 ASN A O 1
ATOM 733 N N . GLU A 1 90 ? 9.964 8.159 -7.625 1.00 96.25 90 GLU A N 1
ATOM 734 C CA . GLU A 1 90 ? 10.920 7.266 -6.950 1.00 96.25 90 GLU A CA 1
ATOM 735 C C . GLU A 1 90 ? 11.906 6.624 -7.937 1.00 96.25 90 GLU A C 1
ATOM 737 O O . GLU A 1 90 ? 13.108 6.557 -7.680 1.00 96.25 90 GLU A O 1
ATOM 742 N N . ILE A 1 91 ? 11.413 6.137 -9.081 1.00 96.38 91 ILE A N 1
ATOM 743 C CA . ILE A 1 91 ? 12.261 5.504 -10.099 1.00 96.38 91 ILE A CA 1
ATOM 744 C C . ILE A 1 91 ? 13.187 6.529 -10.756 1.00 96.38 91 ILE A C 1
ATOM 746 O O . ILE A 1 91 ? 14.373 6.244 -10.912 1.00 96.38 91 ILE A O 1
ATOM 750 N N . GLN A 1 92 ? 12.683 7.716 -11.094 1.00 95.25 92 GLN A N 1
ATOM 751 C CA . GLN A 1 92 ? 13.484 8.811 -11.640 1.00 95.25 92 GLN A CA 1
ATOM 752 C C . GLN A 1 92 ? 14.575 9.238 -10.657 1.00 95.25 92 GLN A C 1
ATOM 754 O O . GLN A 1 92 ? 15.721 9.410 -11.064 1.00 95.25 92 GLN A O 1
ATOM 759 N N . GLN A 1 93 ? 14.265 9.309 -9.361 1.00 93.62 93 GLN A N 1
ATOM 760 C CA . GLN A 1 93 ? 15.260 9.585 -8.330 1.00 93.62 93 GLN A CA 1
ATOM 761 C C . GLN A 1 93 ? 16.358 8.510 -8.300 1.00 93.62 93 GLN A C 1
ATOM 763 O O . GLN A 1 93 ? 17.537 8.850 -8.337 1.00 93.62 93 GLN A O 1
ATOM 768 N N . ILE A 1 94 ? 16.001 7.220 -8.313 1.00 93.12 94 ILE A N 1
ATOM 769 C CA . ILE A 1 94 ? 16.981 6.117 -8.345 1.00 93.12 94 ILE A CA 1
ATOM 770 C C . ILE A 1 94 ? 17.851 6.179 -9.615 1.00 93.12 94 ILE A C 1
ATOM 772 O O . ILE A 1 94 ? 19.057 5.913 -9.568 1.00 93.12 94 ILE A O 1
ATOM 776 N N . ILE A 1 95 ? 17.252 6.515 -10.762 1.00 93.00 95 ILE A N 1
ATOM 777 C CA . ILE A 1 95 ? 17.969 6.673 -12.033 1.00 93.00 95 ILE A CA 1
ATOM 778 C C . ILE A 1 95 ? 18.968 7.830 -11.933 1.00 93.00 95 ILE A C 1
ATOM 780 O O . ILE A 1 95 ? 20.140 7.636 -12.255 1.00 93.00 95 ILE A O 1
ATOM 784 N N . GLU A 1 96 ? 18.554 8.992 -11.435 1.00 90.12 96 GLU A N 1
ATOM 785 C CA . GLU A 1 96 ? 19.430 10.157 -11.291 1.00 90.12 96 GLU A CA 1
ATOM 786 C C . GLU A 1 96 ? 20.540 9.936 -10.253 1.00 90.12 96 GLU A C 1
ATOM 788 O O . GLU A 1 96 ? 21.703 10.222 -10.529 1.00 90.12 96 GLU A O 1
ATOM 793 N N . GLU A 1 97 ? 20.249 9.310 -9.111 1.00 88.25 97 GLU A N 1
ATOM 794 C CA . GLU A 1 97 ? 21.269 8.947 -8.115 1.00 88.25 97 GLU A CA 1
ATOM 795 C C . GLU A 1 97 ? 22.348 8.022 -8.704 1.00 88.25 97 GLU A C 1
ATOM 797 O O . GLU A 1 97 ? 23.540 8.167 -8.418 1.00 88.25 97 GLU A O 1
ATOM 802 N N . SER A 1 98 ? 21.961 7.096 -9.589 1.00 86.50 98 SER A N 1
ATOM 803 C CA . SER A 1 98 ? 22.917 6.197 -10.246 1.00 86.50 98 SER A CA 1
ATOM 804 C C . SER A 1 98 ? 23.821 6.898 -11.274 1.00 86.50 98 SER A C 1
ATOM 806 O O . SER A 1 98 ? 24.936 6.430 -11.527 1.00 86.50 98 SER A O 1
ATOM 808 N N . ARG A 1 99 ? 23.406 8.056 -11.809 1.00 84.81 99 ARG A N 1
ATOM 809 C CA . ARG A 1 99 ? 24.201 8.894 -12.727 1.00 84.81 99 ARG A CA 1
ATOM 810 C C . ARG A 1 99 ? 25.284 9.712 -12.028 1.00 84.81 99 ARG A C 1
ATOM 812 O O . ARG A 1 99 ? 26.142 10.259 -12.720 1.00 84.81 99 ARG A O 1
ATOM 819 N N . GLY A 1 100 ? 25.278 9.774 -10.698 1.00 80.94 100 GLY A N 1
ATOM 820 C CA . GLY A 1 100 ? 26.244 10.543 -9.919 1.00 80.94 100 GLY A CA 1
ATOM 821 C C . GLY A 1 100 ? 25.884 12.029 -9.803 1.00 80.94 100 GLY A C 1
ATOM 822 O O . GLY A 1 100 ? 24.782 12.434 -10.165 1.00 80.94 100 GLY A O 1
ATOM 823 N N . PRO A 1 101 ? 26.794 12.861 -9.267 1.00 77.56 101 PRO A N 1
ATOM 824 C CA . PRO A 1 101 ? 26.497 14.260 -8.984 1.00 77.56 101 PRO A CA 1
ATOM 825 C C . PRO A 1 101 ? 26.142 15.022 -10.264 1.00 77.56 101 PRO A C 1
ATOM 827 O O . PRO A 1 101 ? 26.866 14.962 -11.258 1.00 77.56 101 PRO A O 1
ATOM 830 N N . SER A 1 102 ? 25.049 15.783 -10.222 1.00 74.38 102 SER A N 1
ATOM 831 C CA . SER A 1 102 ? 24.658 16.729 -11.272 1.00 74.38 102 SER A CA 1
ATOM 832 C C . SER A 1 102 ? 25.755 17.768 -11.536 1.00 74.38 102 SER A C 1
ATOM 834 O O . SER A 1 102 ? 26.519 18.115 -10.634 1.00 74.38 102 SER A O 1
ATOM 836 N N . ILE A 1 103 ? 25.796 18.327 -12.748 1.00 73.00 103 ILE A N 1
ATOM 837 C CA . ILE A 1 103 ? 26.759 19.360 -13.179 1.00 73.00 103 ILE A CA 1
ATOM 838 C C . ILE A 1 103 ? 26.811 20.531 -12.178 1.00 73.00 103 ILE A C 1
ATOM 840 O O . ILE A 1 103 ? 27.888 21.016 -11.836 1.00 73.00 103 ILE A O 1
ATOM 844 N N . TRP A 1 104 ? 25.661 20.929 -11.626 1.00 70.38 104 TRP A N 1
ATOM 845 C CA . TRP A 1 104 ? 25.585 21.966 -10.592 1.00 70.38 104 TRP A CA 1
ATOM 846 C C . TRP A 1 104 ? 26.225 21.545 -9.269 1.00 70.38 104 TRP A C 1
ATOM 848 O O . TRP A 1 104 ? 26.947 22.334 -8.670 1.00 70.38 104 TRP A O 1
ATOM 858 N N . SER A 1 105 ? 26.012 20.308 -8.816 1.00 73.31 105 SER A N 1
ATOM 859 C CA . SER A 1 105 ? 26.667 19.789 -7.606 1.00 73.31 105 SER A CA 1
ATOM 860 C C . SER A 1 105 ? 28.165 19.547 -7.797 1.00 73.31 105 SER A C 1
ATOM 862 O O . SER A 1 105 ? 28.931 19.748 -6.859 1.00 73.31 105 SER A O 1
ATOM 864 N N . GLN A 1 106 ? 28.600 19.187 -9.008 1.00 78.31 106 GLN A N 1
ATOM 865 C CA . GLN A 1 106 ? 30.020 19.082 -9.343 1.00 78.31 106 GLN A CA 1
ATOM 866 C C . GLN A 1 106 ? 30.707 20.446 -9.223 1.00 78.31 106 GLN A C 1
ATOM 868 O O . GLN A 1 106 ? 31.811 20.530 -8.697 1.00 78.31 106 GLN A O 1
ATOM 873 N N . TRP A 1 107 ? 30.033 21.520 -9.645 1.00 78.81 107 TRP A N 1
ATOM 874 C CA . TRP A 1 107 ? 30.563 22.881 -9.564 1.00 78.81 107 TRP A CA 1
ATOM 875 C C . TRP A 1 107 ? 30.463 23.489 -8.154 1.00 78.81 107 TRP A C 1
ATOM 877 O O . TRP A 1 107 ? 31.430 24.061 -7.663 1.00 78.81 107 TRP A O 1
ATOM 887 N N . LEU A 1 108 ? 29.320 23.337 -7.474 1.00 78.69 108 LEU A N 1
ATOM 888 C CA . LEU A 1 108 ? 29.080 23.913 -6.142 1.00 78.69 108 LEU A CA 1
ATOM 889 C C . LEU A 1 108 ? 29.827 23.182 -5.018 1.00 78.69 108 LEU A C 1
ATOM 891 O O . LEU A 1 108 ? 30.263 23.820 -4.063 1.00 78.69 108 LEU A O 1
ATOM 895 N N . TYR A 1 109 ? 29.971 21.858 -5.119 1.00 81.75 109 TYR A N 1
ATOM 896 C CA . TYR A 1 109 ? 30.564 21.017 -4.071 1.00 81.75 109 TYR A CA 1
ATOM 897 C C . TYR A 1 109 ? 31.867 20.333 -4.501 1.00 81.75 109 TYR A C 1
ATOM 899 O O . TYR A 1 109 ? 32.360 19.473 -3.772 1.00 81.75 109 TYR A O 1
ATOM 907 N N . TRP A 1 110 ? 32.421 20.686 -5.670 1.00 82.06 110 TRP A N 1
ATOM 908 C CA . TRP A 1 110 ? 33.653 20.100 -6.221 1.00 82.06 110 TRP A CA 1
ATOM 909 C C . TRP A 1 110 ? 33.640 18.564 -6.266 1.00 82.06 110 TRP A C 1
ATOM 911 O O . TRP A 1 110 ? 34.661 17.906 -6.067 1.00 82.06 110 TRP A O 1
ATOM 921 N N . GLN A 1 111 ? 32.468 17.973 -6.504 1.00 77.88 111 GLN A N 1
ATOM 922 C CA . GLN A 1 111 ? 32.311 16.524 -6.607 1.00 77.88 111 GLN A CA 1
ATOM 923 C C . GLN A 1 111 ? 32.664 16.055 -8.020 1.00 77.88 111 GLN A C 1
ATOM 925 O O . GLN A 1 111 ? 32.255 16.675 -8.996 1.00 77.88 111 GLN A O 1
ATOM 930 N N . SER A 1 112 ? 33.385 14.942 -8.148 1.00 71.00 112 SER A N 1
ATOM 931 C CA . SER A 1 112 ? 33.687 14.326 -9.443 1.00 71.00 112 SER A CA 1
ATOM 932 C C . SER A 1 112 ? 32.889 13.030 -9.642 1.00 71.00 112 SER A C 1
ATOM 934 O O . SER A 1 112 ? 32.727 12.246 -8.699 1.00 71.00 112 SER A O 1
ATOM 936 N N . PRO A 1 113 ? 32.363 12.773 -10.855 1.00 77.38 113 PRO A N 1
ATOM 937 C CA . PRO A 1 113 ? 31.718 11.504 -11.152 1.00 77.38 113 PRO A CA 1
ATOM 938 C C . PRO A 1 113 ? 32.752 10.370 -11.140 1.00 77.38 113 PRO A C 1
ATOM 940 O O . PRO A 1 113 ? 33.810 10.447 -11.762 1.00 77.38 113 PRO A O 1
ATOM 943 N N . LYS A 1 114 ? 32.425 9.292 -10.426 1.00 82.00 114 LYS A N 1
ATOM 944 C CA . LYS A 1 114 ? 33.152 8.019 -10.456 1.00 82.00 114 LYS A CA 1
ATOM 945 C C . LYS A 1 114 ? 33.014 7.344 -11.825 1.00 82.00 114 LYS A C 1
ATOM 947 O O . LYS A 1 114 ? 32.057 7.590 -12.557 1.00 82.00 114 LYS A O 1
ATOM 952 N N . THR A 1 115 ? 33.920 6.419 -12.128 1.00 81.00 115 THR A N 1
ATOM 953 C CA . THR A 1 115 ? 33.877 5.589 -13.346 1.00 81.00 115 THR A CA 1
ATOM 954 C C . THR A 1 115 ? 32.535 4.869 -13.514 1.00 81.00 115 THR A C 1
ATOM 956 O O . THR A 1 115 ? 31.969 4.870 -14.603 1.00 81.00 115 THR A O 1
ATOM 959 N N . GLU A 1 116 ? 31.966 4.348 -12.425 1.00 83.31 116 GLU A N 1
ATOM 960 C CA . GLU A 1 116 ? 30.647 3.698 -12.410 1.00 83.31 116 GLU A CA 1
ATOM 961 C C . GLU A 1 116 ? 29.510 4.627 -12.861 1.00 83.31 116 GLU A C 1
ATOM 963 O O . GLU A 1 116 ? 28.604 4.195 -13.570 1.00 83.31 116 GLU A O 1
ATOM 968 N N . HIS A 1 117 ? 29.576 5.913 -12.505 1.00 85.81 117 HIS A N 1
ATOM 969 C CA . HIS A 1 117 ? 28.581 6.909 -12.903 1.00 85.81 117 HIS A CA 1
ATOM 970 C C . HIS A 1 117 ? 28.658 7.218 -14.401 1.00 85.81 117 HIS A C 1
ATOM 972 O O . HIS A 1 117 ? 27.627 7.342 -15.057 1.00 85.81 117 HIS A O 1
ATOM 978 N N . ILE A 1 118 ? 29.868 7.267 -14.966 1.00 86.00 118 ILE A N 1
ATOM 979 C CA . ILE A 1 118 ? 30.078 7.449 -16.410 1.00 86.00 118 ILE A CA 1
ATOM 980 C C . ILE A 1 118 ? 29.516 6.248 -17.182 1.00 86.00 118 ILE A C 1
ATOM 982 O O . ILE A 1 118 ? 28.813 6.425 -18.179 1.00 86.00 118 ILE A O 1
ATOM 986 N N . VAL A 1 119 ? 29.772 5.026 -16.703 1.00 89.00 119 VAL A N 1
ATOM 987 C CA . VAL A 1 119 ? 29.196 3.803 -17.285 1.00 89.00 119 VAL A CA 1
ATOM 988 C C . VAL A 1 119 ? 27.668 3.847 -17.208 1.00 89.00 119 VAL A C 1
ATOM 990 O O . VAL A 1 119 ? 27.006 3.645 -18.224 1.00 89.00 119 VAL A O 1
ATOM 993 N N . ALA A 1 120 ? 27.097 4.173 -16.044 1.00 89.81 120 ALA A N 1
ATOM 994 C CA . ALA A 1 120 ? 25.651 4.273 -15.853 1.00 89.81 120 ALA A CA 1
ATOM 995 C C . ALA A 1 120 ? 25.008 5.300 -16.798 1.00 89.81 120 ALA A C 1
ATOM 997 O O . ALA A 1 120 ? 24.007 4.989 -17.439 1.00 89.81 120 ALA A O 1
ATOM 998 N N . GLN A 1 121 ? 25.596 6.490 -16.952 1.00 90.12 121 GLN A N 1
ATOM 999 C CA . GLN A 1 121 ? 25.096 7.519 -17.871 1.00 90.12 121 GLN A CA 1
ATOM 1000 C C . GLN A 1 121 ? 25.061 7.033 -19.326 1.00 90.12 121 GLN A C 1
ATOM 1002 O O . GLN A 1 121 ? 24.040 7.196 -19.999 1.00 90.12 121 GLN A O 1
ATOM 1007 N N . ASN A 1 122 ? 26.143 6.406 -19.798 1.00 91.31 122 ASN A N 1
ATOM 1008 C CA . ASN A 1 122 ? 26.233 5.893 -21.167 1.00 91.31 122 ASN A CA 1
ATOM 1009 C C . ASN A 1 122 ? 25.251 4.742 -21.413 1.00 91.31 122 ASN A C 1
ATOM 1011 O O . ASN A 1 122 ? 24.533 4.756 -22.412 1.00 91.31 122 ASN A O 1
ATOM 1015 N N . VAL A 1 123 ? 25.174 3.787 -20.478 1.00 93.38 123 VAL A N 1
ATOM 1016 C CA . VAL A 1 123 ? 24.229 2.662 -20.536 1.00 93.38 123 VAL A CA 1
ATOM 1017 C C . VAL A 1 123 ? 22.793 3.179 -20.556 1.00 93.38 123 VAL A C 1
ATOM 1019 O O . VAL A 1 123 ? 22.021 2.808 -21.430 1.00 93.38 123 VAL A O 1
ATOM 1022 N N . GLN A 1 124 ? 22.420 4.069 -19.637 1.00 94.31 124 GLN A N 1
ATOM 1023 C CA . GLN A 1 124 ? 21.061 4.610 -19.584 1.00 94.31 124 GLN A CA 1
ATOM 1024 C C . GLN A 1 124 ? 20.694 5.405 -20.837 1.00 94.31 124 GLN A C 1
ATOM 1026 O O . GLN A 1 124 ? 19.571 5.276 -21.312 1.00 94.31 124 GLN A O 1
ATOM 1031 N N . SER A 1 125 ? 21.617 6.211 -21.372 1.00 93.56 125 SER A N 1
ATOM 1032 C CA . SER A 1 125 ? 21.396 6.964 -22.612 1.00 93.56 125 SER A CA 1
ATOM 1033 C C . SER A 1 125 ? 21.073 6.027 -23.778 1.00 93.56 125 SER A C 1
ATOM 1035 O O . SER A 1 125 ? 20.086 6.227 -24.483 1.00 93.56 125 SER A O 1
ATOM 1037 N N . GLU A 1 126 ? 21.846 4.947 -23.915 1.00 94.62 126 GLU A N 1
ATOM 1038 C CA . GLU A 1 126 ? 21.634 3.947 -24.961 1.00 94.62 126 GLU A CA 1
ATOM 1039 C C . GLU A 1 126 ? 20.298 3.213 -24.805 1.00 94.62 126 GLU A C 1
ATOM 1041 O O . GLU A 1 126 ? 19.556 3.046 -25.768 1.00 94.62 126 GLU A O 1
ATOM 1046 N N . LEU A 1 127 ? 19.938 2.833 -23.577 1.00 95.19 127 LEU A N 1
ATOM 1047 C CA . LEU A 1 127 ? 18.674 2.144 -23.308 1.00 95.19 127 LEU A CA 1
ATOM 1048 C C . LEU A 1 127 ? 17.454 3.059 -23.510 1.00 95.19 127 LEU A C 1
ATOM 1050 O O . LEU A 1 127 ? 16.423 2.595 -23.995 1.00 95.19 127 LEU A O 1
ATOM 1054 N N . LYS A 1 128 ? 17.563 4.359 -23.190 1.00 95.00 128 LYS A N 1
ATOM 1055 C CA . LYS A 1 128 ? 16.517 5.350 -23.503 1.00 95.00 128 LYS A CA 1
ATOM 1056 C C . LYS A 1 128 ? 16.366 5.537 -25.014 1.00 95.00 128 LYS A C 1
ATOM 1058 O O . LYS A 1 128 ? 15.243 5.639 -25.499 1.00 95.00 128 LYS A O 1
ATOM 1063 N N . GLN A 1 129 ? 17.472 5.542 -25.760 1.00 94.88 129 GLN A N 1
ATOM 1064 C CA . GLN A 1 129 ? 17.446 5.599 -27.223 1.00 94.88 129 GLN A CA 1
ATOM 1065 C C . GLN A 1 129 ? 16.803 4.346 -27.836 1.00 94.88 129 GLN A C 1
ATOM 1067 O O . GLN A 1 129 ? 16.030 4.452 -28.784 1.00 94.88 129 GLN A O 1
ATOM 1072 N N . LEU A 1 130 ? 17.074 3.166 -27.277 1.00 94.44 130 LEU A N 1
ATOM 1073 C CA . LEU A 1 130 ? 16.444 1.924 -27.718 1.00 94.44 130 LEU A CA 1
ATOM 1074 C C . LEU A 1 130 ? 14.916 1.979 -27.549 1.00 94.44 130 LEU A C 1
ATOM 1076 O O . LEU A 1 130 ? 14.181 1.642 -28.475 1.00 94.44 130 LEU A O 1
ATOM 1080 N N . LEU A 1 131 ? 14.428 2.475 -26.407 1.00 94.25 131 LEU A N 1
ATOM 1081 C CA . LEU A 1 131 ? 12.989 2.643 -26.162 1.00 94.25 131 LEU A CA 1
ATOM 1082 C C . LEU A 1 131 ? 12.342 3.735 -27.017 1.00 94.25 131 LEU A C 1
ATOM 1084 O O . LEU A 1 131 ? 11.178 3.601 -27.385 1.00 94.25 131 LEU A O 1
ATOM 1088 N N . SER A 1 132 ? 13.064 4.806 -27.356 1.00 92.75 132 SER A N 1
ATOM 1089 C CA . SER A 1 132 ? 12.514 5.836 -28.244 1.00 92.75 132 SER A CA 1
ATOM 1090 C C . SER A 1 132 ? 12.347 5.333 -29.680 1.00 92.75 132 SER A C 1
ATOM 1092 O O . SER A 1 132 ? 11.427 5.761 -30.373 1.00 92.75 132 SER A O 1
ATOM 1094 N N . GLN A 1 133 ? 13.198 4.398 -30.114 1.00 93.00 133 GLN A N 1
ATOM 1095 C CA . GLN A 1 133 ? 13.087 3.726 -31.412 1.00 93.00 133 GLN A CA 1
ATOM 1096 C C . GLN A 1 133 ? 12.048 2.600 -31.405 1.00 93.00 133 GLN A C 1
ATOM 1098 O O . GLN A 1 133 ? 11.391 2.374 -32.419 1.00 93.00 133 GLN A O 1
ATOM 1103 N N . ASN A 1 134 ? 11.883 1.915 -30.271 1.00 92.56 134 ASN A N 1
ATOM 1104 C CA . ASN A 1 134 ? 10.909 0.845 -30.090 1.00 92.56 134 ASN A CA 1
ATOM 1105 C C . ASN A 1 134 ? 10.070 1.058 -28.811 1.00 92.56 134 ASN A C 1
ATOM 1107 O O . ASN A 1 134 ? 10.362 0.463 -27.768 1.00 92.56 134 ASN A O 1
ATOM 1111 N N . PRO A 1 135 ? 9.006 1.884 -28.870 1.00 90.44 135 PRO A N 1
ATOM 1112 C CA . PRO A 1 135 ? 8.178 2.184 -27.701 1.00 90.44 135 PRO A CA 1
ATOM 1113 C C . PRO A 1 135 ? 7.445 0.969 -27.115 1.00 90.44 135 PRO A C 1
ATOM 1115 O O . PRO A 1 135 ? 7.139 0.973 -25.918 1.00 90.44 135 PRO A O 1
ATOM 1118 N N . ASP A 1 136 ? 7.176 -0.054 -27.933 1.00 90.56 136 ASP A N 1
ATOM 1119 C CA . ASP A 1 136 ? 6.455 -1.288 -27.576 1.00 90.56 136 ASP A CA 1
ATOM 1120 C C . ASP A 1 136 ? 7.389 -2.466 -27.258 1.00 90.56 136 ASP A C 1
ATOM 1122 O O . ASP A 1 136 ? 6.986 -3.630 -27.263 1.00 90.56 136 ASP A O 1
ATOM 1126 N N . HIS A 1 137 ? 8.649 -2.166 -26.950 1.00 93.38 137 HIS A N 1
ATOM 1127 C CA . HIS A 1 137 ? 9.631 -3.164 -26.560 1.00 93.38 137 HIS A CA 1
ATOM 1128 C C . HIS A 1 137 ? 9.161 -3.998 -25.339 1.00 93.38 137 HIS A C 1
ATOM 1130 O O . HIS A 1 137 ? 8.566 -3.451 -24.406 1.00 93.38 137 HIS A O 1
ATOM 1136 N N . PRO A 1 138 ? 9.453 -5.314 -25.274 1.00 92.56 138 PRO A N 1
ATOM 1137 C CA . PRO A 1 138 ? 9.119 -6.152 -24.118 1.00 92.56 138 PRO A CA 1
ATOM 1138 C C . PRO A 1 138 ? 9.853 -5.748 -22.826 1.00 92.56 138 PRO A C 1
ATOM 1140 O O . PRO A 1 138 ? 10.919 -5.140 -22.837 1.00 92.56 138 PRO A O 1
ATOM 1143 N N . GLN A 1 139 ? 9.326 -6.162 -21.671 1.00 91.88 139 GLN A N 1
ATOM 1144 C CA . GLN A 1 139 ? 9.939 -5.860 -20.368 1.00 91.88 139 GLN A CA 1
ATOM 1145 C C . GLN A 1 139 ? 11.353 -6.441 -20.209 1.00 91.88 139 GLN A C 1
ATOM 1147 O O . GLN A 1 139 ? 12.197 -5.864 -19.520 1.00 91.88 139 GLN A O 1
ATOM 1152 N N . SER A 1 140 ? 11.624 -7.599 -20.805 1.00 91.50 140 SER A N 1
ATOM 1153 C CA . SER A 1 140 ? 12.957 -8.196 -20.833 1.00 91.50 140 SER A CA 1
ATOM 1154 C C . SER A 1 140 ? 13.727 -7.701 -22.049 1.00 91.50 140 SER A C 1
ATOM 1156 O O . SER A 1 140 ? 13.247 -7.848 -23.169 1.00 91.50 140 SER A O 1
ATOM 1158 N N . ILE A 1 141 ? 14.937 -7.187 -21.831 1.00 91.56 141 ILE A N 1
ATOM 1159 C CA . ILE A 1 141 ? 15.870 -6.900 -22.922 1.00 91.56 141 ILE A CA 1
ATOM 1160 C C . ILE A 1 141 ? 16.219 -8.196 -23.660 1.00 91.56 141 ILE A C 1
ATOM 1162 O O . ILE A 1 141 ? 16.539 -9.203 -23.014 1.00 91.56 141 ILE A O 1
ATOM 1166 N N . LEU A 1 142 ? 16.106 -8.172 -24.988 1.00 92.44 142 LEU A N 1
ATOM 1167 C CA . LEU A 1 142 ? 16.437 -9.309 -25.842 1.00 92.44 142 LEU A CA 1
ATOM 1168 C C . LEU A 1 142 ? 17.962 -9.478 -25.915 1.00 92.44 142 LEU A C 1
ATOM 1170 O O . LEU A 1 142 ? 18.722 -8.530 -25.702 1.00 92.44 142 LEU A O 1
ATOM 1174 N N . ASP A 1 143 ? 18.432 -10.692 -26.200 1.00 90.94 143 ASP A N 1
ATOM 1175 C CA . ASP A 1 143 ? 19.875 -10.961 -26.266 1.00 90.94 143 ASP A CA 1
ATOM 1176 C C . ASP A 1 143 ? 20.546 -10.275 -27.476 1.00 90.94 143 ASP A C 1
ATOM 1178 O O . ASP A 1 143 ? 21.703 -9.847 -27.387 1.00 90.94 143 ASP A O 1
ATOM 1182 N N . ASP A 1 144 ? 19.799 -10.071 -28.565 1.00 91.12 144 ASP A N 1
ATOM 1183 C CA . ASP A 1 144 ? 20.244 -9.278 -29.716 1.00 91.12 144 ASP A CA 1
ATOM 1184 C C . ASP A 1 144 ? 20.434 -7.803 -29.326 1.00 91.12 144 ASP A C 1
ATOM 1186 O O . ASP A 1 144 ? 21.489 -7.222 -29.586 1.00 91.12 144 ASP A O 1
ATOM 1190 N N . ASP A 1 145 ? 19.477 -7.222 -28.596 1.00 92.31 145 ASP A N 1
ATOM 1191 C CA . ASP A 1 145 ? 19.555 -5.842 -28.104 1.00 92.31 145 ASP A CA 1
ATOM 1192 C C . ASP A 1 145 ? 20.705 -5.646 -27.117 1.00 92.31 145 ASP A C 1
ATOM 1194 O O . ASP A 1 145 ? 21.405 -4.637 -27.167 1.00 92.31 145 ASP A O 1
ATOM 1198 N N . LEU A 1 146 ? 20.970 -6.629 -26.250 1.00 92.94 146 LEU A N 1
ATOM 1199 C CA . LEU A 1 146 ? 22.149 -6.612 -25.378 1.00 92.94 146 LEU A CA 1
ATOM 1200 C C . LEU A 1 146 ? 23.451 -6.559 -26.177 1.00 92.94 146 LEU A C 1
ATOM 1202 O O . LEU A 1 146 ? 24.385 -5.850 -25.793 1.00 92.94 146 LEU A O 1
ATOM 1206 N N . THR A 1 147 ? 23.512 -7.301 -27.280 1.00 91.62 147 THR A N 1
ATOM 1207 C CA . THR A 1 147 ? 24.681 -7.330 -28.160 1.00 91.62 147 THR A CA 1
ATOM 1208 C C . THR A 1 147 ? 24.867 -5.983 -28.862 1.00 91.62 147 THR A C 1
ATOM 1210 O O . THR A 1 147 ? 25.986 -5.468 -28.917 1.00 91.62 147 THR A O 1
ATOM 1213 N N . ILE A 1 148 ? 23.775 -5.369 -29.329 1.00 92.25 148 ILE A N 1
ATOM 1214 C CA . ILE A 1 148 ? 23.776 -4.041 -29.962 1.00 92.25 148 ILE A CA 1
ATOM 1215 C C . ILE A 1 148 ? 24.194 -2.960 -28.960 1.00 92.25 148 ILE A C 1
ATOM 1217 O O . ILE A 1 148 ? 25.126 -2.203 -29.229 1.00 92.25 148 ILE A O 1
ATOM 1221 N N . VAL A 1 149 ? 23.570 -2.929 -27.779 1.00 93.44 149 VAL A N 1
ATOM 1222 C CA . VAL A 1 149 ? 23.877 -1.967 -26.710 1.00 93.44 149 VAL A CA 1
ATOM 1223 C C . VAL A 1 149 ? 25.345 -2.073 -26.305 1.00 93.44 149 VAL A C 1
ATOM 1225 O O . VAL A 1 149 ? 26.025 -1.053 -26.222 1.00 93.44 149 VAL A O 1
ATOM 1228 N N . ARG A 1 150 ? 25.876 -3.287 -26.107 1.00 93.38 150 ARG A N 1
ATOM 1229 C CA . ARG A 1 150 ? 27.295 -3.477 -25.770 1.00 93.38 150 ARG A CA 1
ATOM 1230 C C . ARG A 1 150 ? 28.213 -2.921 -26.857 1.00 93.38 150 ARG A C 1
ATOM 1232 O O . ARG A 1 150 ? 29.116 -2.149 -26.548 1.00 93.38 150 ARG A O 1
ATOM 1239 N N . ARG A 1 151 ? 27.956 -3.261 -28.121 1.00 91.94 151 ARG A N 1
ATOM 1240 C CA . ARG A 1 151 ? 28.760 -2.782 -29.253 1.00 91.94 151 ARG A CA 1
ATOM 1241 C C . ARG A 1 151 ? 28.724 -1.254 -29.374 1.00 91.94 151 ARG A C 1
ATOM 1243 O O . ARG A 1 151 ? 29.744 -0.637 -29.674 1.00 91.94 151 ARG A O 1
ATOM 1250 N N . ASN A 1 152 ? 27.573 -0.638 -29.110 1.00 92.56 152 ASN A N 1
ATOM 1251 C CA . ASN A 1 152 ? 27.422 0.817 -29.128 1.00 92.56 152 ASN A CA 1
ATOM 1252 C C . ASN A 1 152 ? 28.172 1.488 -27.965 1.00 92.56 152 ASN A C 1
ATOM 1254 O O . ASN A 1 152 ? 28.765 2.551 -28.154 1.00 92.56 152 ASN A O 1
ATOM 1258 N N . LEU A 1 153 ? 28.207 0.862 -26.785 1.00 93.25 153 LEU A N 1
ATOM 1259 C CA . LEU A 1 153 ? 29.001 1.330 -25.644 1.00 93.25 153 LEU A CA 1
ATOM 1260 C C . LEU A 1 153 ? 30.508 1.236 -25.921 1.00 93.25 153 LEU A C 1
ATOM 1262 O O . LEU A 1 153 ? 31.229 2.208 -25.685 1.00 93.25 153 LEU A O 1
ATOM 1266 N N . GLU A 1 154 ? 30.967 0.128 -26.508 1.00 91.56 154 GLU A N 1
ATOM 1267 C CA . GLU A 1 154 ? 32.362 -0.057 -26.931 1.00 91.56 154 GLU A CA 1
ATOM 1268 C C . GLU A 1 154 ? 32.778 1.001 -27.965 1.00 91.56 154 GLU A C 1
ATOM 1270 O O . GLU A 1 154 ? 33.837 1.616 -27.834 1.00 91.56 154 GLU A O 1
ATOM 1275 N N . ALA A 1 155 ? 31.913 1.296 -28.944 1.00 90.12 155 ALA A N 1
ATOM 1276 C CA . ALA A 1 155 ? 32.152 2.342 -29.941 1.00 90.12 155 ALA A CA 1
ATOM 1277 C C . ALA A 1 155 ? 32.249 3.755 -29.333 1.00 90.12 155 ALA A C 1
ATOM 1279 O O . ALA A 1 155 ? 32.918 4.623 -29.893 1.00 90.12 155 ALA A O 1
ATOM 1280 N N . ARG A 1 156 ? 31.614 3.991 -28.177 1.00 87.25 156 ARG A N 1
ATOM 1281 C CA . ARG A 1 156 ? 31.701 5.244 -27.403 1.00 87.25 156 ARG A CA 1
ATOM 1282 C C . ARG A 1 156 ? 32.883 5.276 -26.426 1.00 87.25 156 ARG A C 1
ATOM 1284 O O . ARG A 1 156 ? 33.010 6.226 -25.659 1.00 87.25 156 ARG A O 1
ATOM 1291 N N . GLY A 1 157 ? 33.754 4.265 -26.450 1.00 85.19 157 GLY A N 1
ATOM 1292 C CA . GLY A 1 157 ? 34.930 4.179 -25.583 1.00 85.19 157 GLY A CA 1
ATOM 1293 C C . GLY A 1 157 ? 34.639 3.659 -24.173 1.00 85.19 157 GLY A C 1
ATOM 1294 O O . GLY A 1 157 ? 35.505 3.755 -23.306 1.00 85.19 157 GLY A O 1
ATOM 1295 N N . VAL A 1 158 ? 33.448 3.099 -23.930 1.00 87.88 158 VAL A N 1
ATOM 1296 C CA . VAL A 1 158 ? 33.085 2.450 -22.663 1.00 87.88 158 VAL A CA 1
ATOM 1297 C C . VAL A 1 158 ? 33.205 0.934 -22.839 1.00 87.88 158 VAL A C 1
ATOM 1299 O O . VAL A 1 158 ? 32.247 0.259 -23.209 1.00 87.88 158 VAL A O 1
ATOM 1302 N N . ALA A 1 159 ? 34.409 0.408 -22.609 1.00 78.88 159 ALA A N 1
ATOM 1303 C CA . ALA A 1 159 ? 34.698 -1.026 -22.679 1.00 78.88 159 ALA A CA 1
ATOM 1304 C C . ALA A 1 159 ? 34.347 -1.760 -21.364 1.00 78.88 159 ALA A C 1
ATOM 1306 O O . ALA A 1 159 ? 34.164 -1.132 -20.321 1.00 78.88 159 ALA A O 1
ATOM 1307 N N . ASP A 1 160 ? 34.257 -3.093 -21.425 1.00 80.56 160 ASP A N 1
ATOM 1308 C CA . ASP A 1 160 ? 34.088 -4.006 -20.277 1.00 80.56 160 ASP A CA 1
ATOM 1309 C C . ASP A 1 160 ? 32.779 -3.873 -19.469 1.00 80.56 160 ASP A C 1
ATOM 1311 O O . ASP A 1 160 ? 32.709 -4.221 -18.287 1.00 80.56 160 ASP A O 1
ATOM 1315 N N . VAL A 1 161 ? 31.688 -3.424 -20.099 1.00 87.12 161 VAL A N 1
ATOM 1316 C CA . VAL A 1 161 ? 30.368 -3.396 -19.446 1.00 87.12 161 VAL A CA 1
ATOM 1317 C C . VAL A 1 161 ? 29.749 -4.796 -19.424 1.00 87.12 161 VAL A C 1
ATOM 1319 O O . VAL A 1 161 ? 29.451 -5.384 -20.466 1.00 87.12 161 VAL A O 1
ATOM 1322 N N . SER A 1 162 ? 29.499 -5.330 -18.227 1.00 90.69 162 SER A N 1
ATOM 1323 C CA . SER A 1 162 ? 28.858 -6.638 -18.077 1.00 90.69 162 SER A CA 1
ATOM 1324 C C . SER A 1 162 ? 27.371 -6.607 -18.451 1.00 90.69 162 SER A C 1
ATOM 1326 O O . SER A 1 162 ? 26.662 -5.614 -18.252 1.00 90.69 162 SER A O 1
ATOM 1328 N N . ASN A 1 163 ? 26.857 -7.742 -18.934 1.00 91.56 163 ASN A N 1
ATOM 1329 C CA . ASN A 1 163 ? 25.431 -7.894 -19.241 1.00 91.56 163 ASN A CA 1
ATOM 1330 C C . ASN A 1 163 ? 24.536 -7.645 -18.025 1.00 91.56 163 ASN A C 1
ATOM 1332 O O . ASN A 1 163 ? 23.429 -7.133 -18.178 1.00 91.56 163 ASN A O 1
ATOM 1336 N N . ASP A 1 164 ? 25.006 -7.969 -16.823 1.00 91.44 164 ASP A N 1
ATOM 1337 C CA . ASP A 1 164 ? 24.242 -7.756 -15.596 1.00 91.44 164 ASP A CA 1
ATOM 1338 C C . ASP A 1 164 ? 24.037 -6.268 -15.305 1.00 91.44 164 ASP A C 1
ATOM 1340 O O . ASP A 1 164 ? 22.950 -5.865 -14.886 1.00 91.44 164 ASP A O 1
ATOM 1344 N N . VAL A 1 165 ? 25.040 -5.431 -15.594 1.00 91.19 165 VAL A N 1
ATOM 1345 C CA . VAL A 1 165 ? 24.933 -3.972 -15.454 1.00 91.19 165 VAL A CA 1
ATOM 1346 C C . VAL A 1 165 ? 23.918 -3.410 -16.448 1.00 91.19 165 VAL A C 1
ATOM 1348 O O . VAL A 1 165 ? 23.079 -2.595 -16.056 1.00 91.19 165 VAL A O 1
ATOM 1351 N N . ILE A 1 166 ? 23.936 -3.877 -17.701 1.00 93.81 166 ILE A N 1
ATOM 1352 C CA . ILE A 1 166 ? 22.968 -3.453 -18.724 1.00 93.81 166 ILE A CA 1
ATOM 1353 C C . ILE A 1 166 ? 21.553 -3.898 -18.331 1.00 93.81 166 ILE A C 1
ATOM 1355 O O . ILE A 1 166 ? 20.644 -3.072 -18.278 1.00 93.81 166 ILE A O 1
ATOM 1359 N N . ARG A 1 167 ? 21.362 -5.171 -17.951 1.00 95.06 167 ARG A N 1
ATOM 1360 C CA . ARG A 1 167 ? 20.062 -5.705 -17.499 1.00 95.06 167 ARG A CA 1
ATOM 1361 C C . ARG A 1 167 ? 19.544 -4.981 -16.249 1.00 95.06 167 ARG A C 1
ATOM 1363 O O . ARG A 1 167 ? 18.336 -4.770 -16.125 1.00 95.06 167 ARG A O 1
ATOM 1370 N N . LYS A 1 168 ? 20.421 -4.588 -15.316 1.00 93.19 168 LYS A N 1
ATOM 1371 C CA . LYS A 1 168 ? 20.048 -3.812 -14.119 1.00 93.19 168 LYS A CA 1
ATOM 1372 C C . LYS A 1 168 ? 19.490 -2.440 -14.498 1.00 93.19 168 LYS A C 1
ATOM 1374 O O . LYS A 1 168 ? 18.414 -2.085 -14.021 1.00 93.19 168 LYS A O 1
ATOM 1379 N N . HIS A 1 169 ? 20.187 -1.698 -15.356 1.00 93.75 169 HIS A N 1
ATOM 1380 C CA . HIS A 1 169 ? 19.732 -0.381 -15.805 1.00 93.75 169 HIS A CA 1
ATOM 1381 C C . HIS A 1 169 ? 18.489 -0.476 -16.686 1.00 93.75 169 HIS A C 1
ATOM 1383 O O . HIS A 1 169 ? 17.566 0.314 -16.515 1.00 93.75 169 HIS A O 1
ATOM 1389 N N . TRP A 1 170 ? 18.401 -1.500 -17.536 1.00 95.81 170 TRP A N 1
ATOM 1390 C CA . TRP A 1 170 ? 17.220 -1.766 -18.350 1.00 95.81 170 TRP A CA 1
ATOM 1391 C C . TRP A 1 170 ? 15.951 -1.886 -17.508 1.00 95.81 170 TRP A C 1
ATOM 1393 O O . TRP A 1 170 ? 14.952 -1.245 -17.809 1.00 95.81 170 TRP A O 1
ATOM 1403 N N . LYS A 1 171 ? 15.996 -2.625 -16.392 1.00 95.25 171 LYS A N 1
ATOM 1404 C CA . LYS A 1 171 ? 14.844 -2.751 -15.484 1.00 95.25 171 LYS A CA 1
ATOM 1405 C C . LYS A 1 171 ? 14.356 -1.410 -14.935 1.00 95.25 171 LYS A C 1
ATOM 1407 O O . LYS A 1 171 ? 13.175 -1.307 -14.625 1.00 95.25 171 LYS A O 1
ATOM 1412 N N . LEU A 1 172 ? 15.238 -0.430 -14.740 1.00 95.00 172 LEU A N 1
ATOM 1413 C CA . LEU A 1 172 ? 14.865 0.896 -14.239 1.00 95.00 172 LEU A CA 1
ATOM 1414 C C . LEU A 1 172 ? 14.316 1.770 -15.368 1.00 95.00 172 LEU A C 1
ATOM 1416 O O . LEU A 1 172 ? 13.236 2.329 -15.228 1.00 95.00 172 LEU A O 1
ATOM 1420 N N . ILE A 1 173 ? 15.016 1.803 -16.500 1.00 96.06 173 ILE A N 1
ATOM 1421 C CA . ILE A 1 173 ? 14.666 2.616 -17.669 1.00 96.06 173 ILE A CA 1
ATOM 1422 C C . ILE A 1 173 ? 13.348 2.145 -18.299 1.00 96.06 173 ILE A C 1
ATOM 1424 O O . ILE A 1 173 ? 12.472 2.952 -18.590 1.00 96.06 173 ILE A O 1
ATOM 1428 N N . PHE A 1 174 ? 13.143 0.830 -18.406 1.00 96.62 174 PHE A N 1
ATOM 1429 C CA . PHE A 1 174 ? 11.866 0.271 -18.839 1.00 96.62 174 PHE A CA 1
ATOM 1430 C C . PHE A 1 174 ? 10.729 0.608 -17.865 1.00 96.62 174 PHE A C 1
ATOM 1432 O O . PHE A 1 174 ? 9.617 0.892 -18.297 1.00 96.62 174 PHE A O 1
ATOM 1439 N N . LYS A 1 175 ? 10.982 0.589 -16.546 1.00 96.31 175 LYS A N 1
ATOM 1440 C CA . LYS A 1 175 ? 9.967 0.966 -15.547 1.00 96.31 175 LYS A CA 1
ATOM 1441 C C . LYS A 1 175 ? 9.578 2.437 -15.660 1.00 96.31 175 LYS A C 1
ATOM 1443 O O . LYS A 1 175 ? 8.390 2.717 -15.589 1.00 96.31 175 LYS A O 1
ATOM 1448 N N . GLU A 1 176 ? 10.546 3.339 -15.821 1.00 96.44 176 GLU A N 1
ATOM 1449 C CA . GLU A 1 176 ? 10.303 4.770 -16.062 1.00 96.44 176 GLU A CA 1
ATOM 1450 C C . GLU A 1 176 ? 9.380 4.948 -17.278 1.00 96.44 176 GLU A C 1
ATOM 1452 O O . GLU A 1 176 ? 8.271 5.457 -17.131 1.00 96.44 176 GLU A O 1
ATOM 1457 N N . HIS A 1 177 ? 9.768 4.391 -18.430 1.00 95.94 177 HIS A N 1
ATOM 1458 C CA . HIS A 1 177 ? 8.981 4.429 -19.670 1.00 95.94 177 HIS A CA 1
ATOM 1459 C C . HIS A 1 177 ? 7.578 3.830 -19.516 1.00 95.94 177 HIS A C 1
ATOM 1461 O O . HIS A 1 177 ? 6.584 4.413 -19.945 1.00 95.94 177 HIS A O 1
ATOM 1467 N N . PHE A 1 178 ? 7.469 2.668 -18.869 1.00 95.25 178 PHE A N 1
ATOM 1468 C CA . PHE A 1 178 ? 6.184 2.023 -18.617 1.00 95.25 178 PHE A CA 1
ATOM 1469 C C . PHE A 1 178 ? 5.264 2.909 -17.768 1.00 95.25 178 PHE A C 1
ATOM 1471 O O . PHE A 1 178 ? 4.094 3.074 -18.107 1.00 95.25 178 PHE A O 1
ATOM 1478 N N . LEU A 1 179 ? 5.777 3.495 -16.681 1.00 95.94 179 LEU A N 1
ATOM 1479 C CA . LEU A 1 179 ? 4.998 4.361 -15.793 1.00 95.94 179 LEU A CA 1
ATOM 1480 C C . LEU A 1 179 ? 4.572 5.656 -16.502 1.00 95.94 179 LEU A C 1
ATOM 1482 O O . LEU A 1 179 ? 3.422 6.066 -16.361 1.00 95.94 179 LEU A O 1
ATOM 1486 N N . GLU A 1 180 ? 5.442 6.258 -17.317 1.00 95.38 180 GLU A N 1
ATOM 1487 C CA . GLU A 1 180 ? 5.094 7.417 -18.152 1.00 95.38 180 GLU A CA 1
ATOM 1488 C C . GLU A 1 180 ? 3.960 7.094 -19.134 1.00 95.38 180 GLU A C 1
ATOM 1490 O O . GLU A 1 180 ? 2.991 7.852 -19.230 1.00 95.38 180 GLU A O 1
ATOM 1495 N N . ARG A 1 181 ? 4.011 5.929 -19.796 1.00 93.19 181 ARG A N 1
ATOM 1496 C CA . ARG A 1 181 ? 2.915 5.455 -20.659 1.00 93.19 181 ARG A CA 1
ATOM 1497 C C . ARG A 1 181 ? 1.614 5.253 -19.884 1.00 93.19 181 ARG A C 1
ATOM 1499 O O . ARG A 1 181 ? 0.557 5.642 -20.374 1.00 93.19 181 ARG A O 1
ATOM 1506 N N . GLN A 1 182 ? 1.667 4.687 -18.676 1.00 92.69 182 GLN A N 1
ATOM 1507 C CA . GLN A 1 182 ? 0.475 4.521 -17.835 1.00 92.69 182 GLN A CA 1
ATOM 1508 C C . GLN A 1 182 ? -0.129 5.869 -17.407 1.00 92.69 182 GLN A C 1
ATOM 1510 O O . GLN A 1 182 ? -1.351 5.991 -17.347 1.00 92.69 182 GLN A O 1
ATOM 1515 N N . LEU A 1 183 ? 0.691 6.897 -17.155 1.00 93.88 183 LEU A N 1
ATOM 1516 C CA . LEU A 1 183 ? 0.195 8.252 -16.880 1.00 93.88 183 LEU A CA 1
ATOM 1517 C C . LEU A 1 183 ? -0.504 8.871 -18.090 1.00 93.88 183 LEU A C 1
ATOM 1519 O O . LEU A 1 183 ? -1.529 9.531 -17.922 1.00 93.88 183 LEU A O 1
ATOM 1523 N N . MET A 1 184 ? 0.027 8.666 -19.298 1.00 91.38 184 MET A N 1
ATOM 1524 C CA . MET A 1 184 ? -0.645 9.108 -20.525 1.00 91.38 184 MET A CA 1
ATOM 1525 C C . MET A 1 184 ? -1.982 8.382 -20.702 1.00 91.38 184 MET A C 1
ATOM 1527 O O . MET A 1 184 ? -3.009 9.042 -20.828 1.00 91.38 184 MET A O 1
ATOM 1531 N N . ALA A 1 185 ? -1.997 7.054 -20.557 1.00 89.62 185 ALA A N 1
ATOM 1532 C CA . ALA A 1 185 ? -3.222 6.260 -20.643 1.00 89.62 185 ALA A CA 1
ATOM 1533 C C . ALA A 1 185 ? -4.285 6.696 -19.615 1.00 89.62 185 ALA A C 1
ATOM 1535 O O . ALA A 1 185 ? -5.466 6.798 -19.941 1.00 89.62 185 ALA A O 1
ATOM 1536 N N . ALA A 1 186 ? -3.882 7.020 -18.381 1.00 91.44 186 ALA A N 1
ATOM 1537 C CA . ALA A 1 186 ? -4.798 7.537 -17.363 1.00 91.44 186 ALA A CA 1
ATOM 1538 C C . ALA A 1 186 ? -5.446 8.873 -17.776 1.00 91.44 186 ALA A C 1
ATOM 1540 O O . ALA A 1 186 ? -6.639 9.073 -17.536 1.00 91.44 186 ALA A O 1
ATOM 1541 N N . ARG A 1 187 ? -4.681 9.772 -18.415 1.00 89.38 187 ARG A N 1
ATOM 1542 C CA . ARG A 1 187 ? -5.196 11.046 -18.949 1.00 89.38 187 ARG A CA 1
ATOM 1543 C C . ARG A 1 187 ? -6.172 10.808 -20.094 1.00 89.38 187 ARG A C 1
ATOM 1545 O O . ARG A 1 187 ? -7.253 11.393 -20.085 1.00 89.38 187 ARG A O 1
ATOM 1552 N N . ASP A 1 188 ? -5.827 9.916 -21.016 1.00 90.12 188 ASP A N 1
ATOM 1553 C CA . ASP A 1 188 ? -6.684 9.580 -22.152 1.00 90.12 188 ASP A CA 1
ATOM 1554 C C . ASP A 1 188 ? -8.013 8.991 -21.668 1.00 90.12 188 ASP A C 1
ATOM 1556 O O . ASP A 1 188 ? -9.074 9.426 -22.101 1.00 90.12 188 ASP A O 1
ATOM 1560 N N . CYS A 1 189 ? -7.991 8.114 -20.662 1.00 91.19 189 CYS A N 1
ATOM 1561 C CA . CYS A 1 189 ? -9.190 7.506 -20.083 1.00 91.19 189 CYS A CA 1
ATOM 1562 C C . CYS A 1 189 ? -10.133 8.483 -19.352 1.00 91.19 189 CYS A C 1
ATOM 1564 O O . CYS A 1 189 ? -11.268 8.108 -19.027 1.00 91.19 189 CYS A O 1
ATOM 1566 N N . GLN A 1 190 ? -9.730 9.731 -19.088 1.00 89.25 190 GLN A N 1
ATOM 1567 C CA . GLN A 1 190 ? -10.520 10.684 -18.300 1.00 89.25 190 GLN A CA 1
ATOM 1568 C C . GLN A 1 190 ? -11.891 10.986 -18.918 1.00 89.25 190 GLN A C 1
ATOM 1570 O O . GLN A 1 190 ? -12.883 11.094 -18.194 1.00 89.25 190 GLN A O 1
ATOM 1575 N N . SER A 1 191 ? -11.989 11.090 -20.242 1.00 86.81 191 SER A N 1
ATOM 1576 C CA . SER A 1 191 ? -13.245 11.380 -20.952 1.00 86.81 191 SER A CA 1
ATOM 1577 C C . SER A 1 191 ? -14.021 10.124 -21.378 1.00 86.81 191 SER A C 1
ATOM 1579 O O . SER A 1 191 ? -15.156 10.232 -21.844 1.00 86.81 191 SER A O 1
ATOM 1581 N N . PHE A 1 192 ? -13.476 8.922 -21.161 1.00 88.75 192 PHE A N 1
ATOM 1582 C CA . PHE A 1 192 ? -13.971 7.684 -21.780 1.00 88.75 192 PHE A CA 1
ATOM 1583 C C . PHE A 1 192 ? -14.975 6.878 -20.944 1.00 88.75 192 PHE A C 1
ATOM 1585 O O . PHE A 1 192 ? -15.404 5.805 -21.366 1.00 88.75 192 PHE A O 1
ATOM 1592 N N . TYR A 1 193 ? -15.453 7.395 -19.806 1.00 88.19 193 TYR A N 1
ATOM 1593 C CA . TYR A 1 193 ? -16.445 6.683 -18.982 1.00 88.19 193 TYR A CA 1
ATOM 1594 C C . TYR A 1 193 ? -17.727 6.301 -19.753 1.00 88.19 193 TYR A C 1
ATOM 1596 O O . TYR A 1 193 ? -18.301 5.233 -19.538 1.00 88.19 193 TYR A O 1
ATOM 1604 N N . GLN A 1 194 ? -18.195 7.154 -20.673 1.00 85.62 194 GLN A N 1
ATOM 1605 C CA . GLN A 1 194 ? -19.382 6.837 -21.478 1.00 85.62 194 GLN A CA 1
ATOM 1606 C C . GLN A 1 194 ? -19.139 5.670 -22.444 1.00 85.62 194 GLN A C 1
ATOM 1608 O O . GLN A 1 194 ? -20.050 4.873 -22.659 1.00 85.62 194 GLN A O 1
ATOM 1613 N N . HIS A 1 195 ? -17.926 5.561 -22.992 1.00 83.44 195 HIS A N 1
ATOM 1614 C CA . HIS A 1 195 ? -17.519 4.447 -23.848 1.00 83.44 195 HIS A CA 1
ATOM 1615 C C . HIS A 1 195 ? -17.394 3.159 -23.033 1.00 83.44 195 HIS A C 1
ATOM 1617 O O . HIS A 1 195 ? -17.991 2.154 -23.403 1.00 83.44 195 HIS A O 1
ATOM 1623 N N . TYR A 1 196 ? -16.755 3.230 -21.859 1.00 83.62 196 TYR A N 1
ATOM 1624 C CA . TYR A 1 196 ? -16.706 2.131 -20.890 1.00 83.62 196 TYR A CA 1
ATOM 1625 C C . TYR A 1 196 ? -18.103 1.550 -20.598 1.00 83.62 196 TYR A C 1
ATOM 1627 O O . TYR A 1 196 ? -18.304 0.338 -20.643 1.00 83.62 196 TYR A O 1
ATOM 1635 N N . LYS A 1 197 ? -19.103 2.412 -20.358 1.00 82.88 197 LYS A N 1
ATOM 1636 C CA . LYS A 1 197 ? -20.471 1.986 -20.019 1.00 82.88 197 LYS A CA 1
ATOM 1637 C C . LYS A 1 197 ? -21.210 1.284 -21.170 1.00 82.88 197 LYS A C 1
ATOM 1639 O O . LYS A 1 197 ? -22.138 0.524 -20.907 1.00 82.88 197 LYS A O 1
ATOM 1644 N N . ARG A 1 198 ? -20.849 1.555 -22.429 1.00 81.00 198 ARG A N 1
ATOM 1645 C CA . ARG A 1 198 ? -21.527 1.002 -23.618 1.00 81.00 198 ARG A CA 1
ATOM 1646 C C . ARG A 1 198 ? -21.029 -0.392 -24.020 1.00 81.00 198 ARG A C 1
ATOM 1648 O O . ARG A 1 198 ? -21.645 -0.991 -24.891 1.00 81.00 198 ARG A O 1
ATOM 1655 N N . GLY A 1 199 ? -19.998 -0.916 -23.353 1.00 70.25 199 GLY A N 1
ATOM 1656 C CA . GLY A 1 199 ? -19.303 -2.138 -23.763 1.00 70.25 199 GLY A CA 1
ATOM 1657 C C . GLY A 1 199 ? -18.163 -1.799 -24.726 1.00 70.25 199 GLY A C 1
ATOM 1658 O O . GLY A 1 199 ? -18.355 -1.048 -25.679 1.00 70.25 199 GLY A O 1
ATOM 1659 N N . PHE A 1 200 ? -16.959 -2.285 -24.420 1.00 62.84 200 PHE A N 1
ATOM 1660 C CA . PHE A 1 200 ? -15.714 -2.028 -25.154 1.00 62.84 200 PHE A CA 1
ATOM 1661 C C . PHE A 1 200 ? -15.688 -2.730 -26.525 1.00 62.84 200 PHE A C 1
ATOM 1663 O O . PHE A 1 200 ? -14.928 -3.676 -26.694 1.00 62.84 200 PHE A O 1
ATOM 1670 N N . ASP A 1 201 ? -16.493 -2.290 -27.491 1.00 53.69 201 ASP A N 1
ATOM 1671 C CA . ASP A 1 201 ? -16.482 -2.911 -28.828 1.00 53.69 201 ASP A CA 1
ATOM 1672 C C . ASP A 1 201 ? -15.713 -2.112 -29.897 1.00 53.69 201 ASP A C 1
ATOM 1674 O O . ASP A 1 201 ? -15.394 -2.686 -30.928 1.00 53.69 201 ASP A O 1
ATOM 1678 N N . ASP A 1 202 ? -15.343 -0.840 -29.666 1.00 52.44 202 ASP A N 1
ATOM 1679 C CA . ASP A 1 202 ? -14.809 0.023 -30.750 1.00 52.44 202 ASP A CA 1
ATOM 1680 C C . ASP A 1 202 ? -13.778 1.099 -30.327 1.00 52.44 202 ASP A C 1
ATOM 1682 O O . ASP A 1 202 ? -13.461 2.001 -31.102 1.00 52.44 202 ASP A O 1
ATOM 1686 N N . ALA A 1 203 ? -13.264 1.079 -29.091 1.00 57.03 203 ALA A N 1
ATOM 1687 C CA . ALA A 1 203 ? -12.316 2.102 -28.631 1.00 57.03 203 ALA A CA 1
ATOM 1688 C C . ALA A 1 203 ? -10.873 1.573 -28.614 1.00 57.03 203 ALA A C 1
ATOM 1690 O O . ALA A 1 203 ? -10.560 0.693 -27.819 1.00 57.03 203 ALA A O 1
ATOM 1691 N N . ASP A 1 204 ? -9.980 2.197 -29.393 1.00 63.28 204 ASP A N 1
ATOM 1692 C CA . ASP A 1 204 ? -8.514 1.988 -29.376 1.00 63.28 204 ASP A CA 1
ATOM 1693 C C . ASP A 1 204 ? -7.844 2.331 -28.020 1.00 63.28 204 ASP A C 1
ATOM 1695 O O . ASP A 1 204 ? -6.626 2.233 -27.871 1.00 63.28 204 ASP A O 1
ATOM 1699 N N . VAL A 1 205 ? -8.620 2.757 -27.015 1.00 71.50 205 VAL A N 1
ATOM 1700 C CA . VAL A 1 205 ? -8.137 3.166 -25.691 1.00 71.50 205 VAL A CA 1
ATOM 1701 C C . VAL A 1 205 ? -8.489 2.099 -24.654 1.00 71.50 205 VAL A C 1
ATOM 1703 O O . VAL A 1 205 ? -9.647 1.950 -24.252 1.00 71.50 205 VAL A O 1
ATOM 1706 N N . ASP A 1 206 ? -7.469 1.380 -24.182 1.00 78.50 206 ASP A N 1
ATOM 1707 C CA . ASP A 1 206 ? -7.612 0.382 -23.122 1.00 78.50 206 ASP A CA 1
ATOM 1708 C C . ASP A 1 206 ? -7.584 1.029 -21.727 1.00 78.50 206 ASP A C 1
ATOM 1710 O O . ASP A 1 206 ? -6.539 1.417 -21.205 1.00 78.50 206 ASP A O 1
ATOM 1714 N N . CYS A 1 207 ? -8.755 1.103 -21.093 1.00 88.19 207 CYS A N 1
ATOM 1715 C CA . CYS A 1 207 ? -8.910 1.615 -19.732 1.00 88.19 207 CYS A CA 1
ATOM 1716 C C . CYS A 1 207 ? -9.022 0.508 -18.666 1.00 88.19 207 CYS A C 1
ATOM 1718 O O . CYS A 1 207 ? -9.495 0.766 -17.555 1.00 88.19 207 CYS A O 1
ATOM 1720 N N . GLN A 1 208 ? -8.586 -0.725 -18.953 1.00 88.69 208 GLN A N 1
ATOM 1721 C CA . GLN A 1 208 ? -8.576 -1.823 -17.974 1.00 88.69 208 GLN A CA 1
ATOM 1722 C C . GLN A 1 208 ? -7.773 -1.491 -16.710 1.00 88.69 208 GLN A C 1
ATOM 1724 O O . GLN A 1 208 ? -8.176 -1.871 -15.607 1.00 88.69 208 GLN A O 1
ATOM 1729 N N . ALA A 1 209 ? -6.676 -0.741 -16.847 1.00 90.94 209 ALA A N 1
ATOM 1730 C CA . ALA A 1 209 ? -5.886 -0.281 -15.708 1.00 90.94 209 ALA A CA 1
ATOM 1731 C C . ALA A 1 209 ? -6.729 0.578 -14.749 1.00 90.94 209 ALA A C 1
ATOM 1733 O O . ALA A 1 209 ? -6.714 0.341 -13.544 1.00 90.94 209 ALA A O 1
ATOM 1734 N N . VAL A 1 210 ? -7.556 1.493 -15.267 1.00 92.50 210 VAL A N 1
ATOM 1735 C CA . VAL A 1 210 ? -8.458 2.324 -14.446 1.00 92.50 210 VAL A CA 1
ATOM 1736 C C . VAL A 1 210 ? -9.433 1.456 -13.646 1.00 92.50 210 VAL A C 1
ATOM 1738 O O . VAL A 1 210 ? -9.636 1.683 -12.454 1.00 92.50 210 VAL A O 1
ATOM 1741 N N . VAL A 1 211 ? -9.990 0.412 -14.267 1.00 92.25 211 VAL A N 1
ATOM 1742 C CA . VAL A 1 211 ? -10.884 -0.545 -13.592 1.00 92.25 211 VAL A CA 1
ATOM 1743 C C . VAL A 1 211 ? -10.147 -1.325 -12.496 1.00 92.25 211 VAL A C 1
ATOM 1745 O O . VAL A 1 211 ? -10.706 -1.569 -11.424 1.00 92.25 211 VAL A O 1
ATOM 1748 N N . LEU A 1 212 ? -8.886 -1.703 -12.721 1.00 93.25 212 LEU A N 1
ATOM 1749 C CA . LEU A 1 212 ? -8.055 -2.339 -11.697 1.00 93.25 212 LEU A CA 1
ATOM 1750 C C . LEU A 1 212 ? -7.796 -1.395 -10.513 1.00 93.25 212 LEU A C 1
ATOM 1752 O O . LEU A 1 212 ? -7.967 -1.805 -9.366 1.00 93.25 212 LEU A O 1
ATOM 1756 N N . PHE A 1 213 ? -7.433 -0.139 -10.773 1.00 94.94 213 PHE A N 1
ATOM 1757 C CA . PHE A 1 213 ? -7.207 0.855 -9.720 1.00 94.94 213 PHE A CA 1
ATOM 1758 C C . PHE A 1 213 ? -8.486 1.167 -8.936 1.00 94.94 213 PHE A C 1
ATOM 1760 O O . PHE A 1 213 ? -8.423 1.277 -7.713 1.00 94.94 213 PHE A O 1
ATOM 1767 N N . TYR A 1 214 ? -9.650 1.197 -9.594 1.00 94.94 214 TYR A N 1
ATOM 1768 C CA . TYR A 1 214 ? -10.946 1.275 -8.912 1.00 94.94 214 TYR A CA 1
ATOM 1769 C C . TYR A 1 214 ? -11.142 0.114 -7.926 1.00 94.94 214 TYR A C 1
ATOM 1771 O O . TYR A 1 214 ? -11.506 0.332 -6.770 1.00 94.94 214 TYR A O 1
ATOM 1779 N N . ARG A 1 215 ? -10.868 -1.124 -8.358 1.00 94.94 215 ARG A N 1
ATOM 1780 C CA . ARG A 1 215 ? -11.001 -2.332 -7.523 1.00 94.94 215 ARG A CA 1
ATOM 1781 C C . ARG A 1 215 ? -10.076 -2.295 -6.315 1.00 94.94 215 ARG A C 1
ATOM 1783 O O . ARG A 1 215 ? -10.513 -2.579 -5.202 1.00 94.94 215 ARG A O 1
ATOM 1790 N N . ILE A 1 216 ? -8.823 -1.892 -6.524 1.00 95.44 216 ILE A N 1
ATOM 1791 C CA . ILE A 1 216 ? -7.838 -1.734 -5.450 1.00 95.44 216 ILE A CA 1
ATOM 1792 C C . ILE A 1 216 ? -8.302 -0.661 -4.463 1.00 95.44 216 ILE A C 1
ATOM 1794 O O . ILE A 1 216 ? -8.323 -0.909 -3.259 1.00 95.44 216 ILE A O 1
ATOM 1798 N N . GLU A 1 217 ? -8.729 0.505 -4.948 1.00 94.75 217 GLU A N 1
ATOM 1799 C CA . GLU A 1 217 ? -9.201 1.587 -4.086 1.00 94.75 217 GLU A CA 1
ATOM 1800 C C . GLU A 1 217 ? -10.440 1.172 -3.276 1.00 94.75 217 GLU A C 1
ATOM 1802 O O . GLU A 1 217 ? -10.521 1.404 -2.066 1.00 94.75 217 GLU A O 1
ATOM 1807 N N . LYS A 1 218 ? -11.409 0.522 -3.927 1.00 94.75 218 LYS A N 1
ATOM 1808 C CA . LYS A 1 218 ? -12.610 -0.018 -3.282 1.00 94.75 218 LYS A CA 1
ATOM 1809 C C . LYS A 1 218 ? -12.241 -1.035 -2.205 1.00 94.75 218 LYS A C 1
ATOM 1811 O O . LYS A 1 218 ? -12.745 -0.940 -1.086 1.00 94.75 218 LYS A O 1
ATOM 1816 N N . MET A 1 219 ? -11.343 -1.966 -2.521 1.00 96.25 219 MET A N 1
ATOM 1817 C CA . MET A 1 219 ? -10.841 -2.972 -1.589 1.00 96.25 219 MET A CA 1
ATOM 1818 C C . MET A 1 219 ? -10.185 -2.327 -0.366 1.00 96.25 219 MET A C 1
ATOM 1820 O O . MET A 1 219 ? -10.524 -2.691 0.762 1.00 96.25 219 MET A O 1
ATOM 1824 N N . LEU A 1 220 ? -9.315 -1.332 -0.562 1.00 95.25 220 LEU A N 1
ATOM 1825 C CA . LEU A 1 220 ? -8.655 -0.620 0.533 1.00 95.25 220 LEU A CA 1
ATOM 1826 C C . LEU A 1 220 ? -9.673 0.094 1.429 1.00 95.25 220 LEU A C 1
ATOM 1828 O O . LEU A 1 220 ? -9.652 -0.083 2.646 1.00 95.25 220 LEU A O 1
ATOM 1832 N N . ASN A 1 221 ? -10.613 0.839 0.843 1.00 94.88 221 ASN A N 1
ATOM 1833 C CA . ASN A 1 221 ? -11.638 1.559 1.601 1.00 94.88 221 ASN A CA 1
ATOM 1834 C C . ASN A 1 221 ? -12.543 0.615 2.407 1.00 94.88 221 ASN A C 1
ATOM 1836 O O . ASN A 1 221 ? -12.817 0.871 3.581 1.00 94.88 221 ASN A O 1
ATOM 1840 N N . LEU A 1 222 ? -12.995 -0.486 1.799 1.00 95.12 222 LEU A N 1
ATOM 1841 C CA . LEU A 1 222 ? -13.823 -1.481 2.483 1.00 95.12 222 LEU A CA 1
ATOM 1842 C C . LEU A 1 222 ? -13.049 -2.187 3.598 1.00 95.12 222 LEU A C 1
ATOM 1844 O O . LEU A 1 222 ? -13.590 -2.349 4.689 1.00 95.12 222 LEU A O 1
ATOM 1848 N N . THR A 1 223 ? -11.780 -2.525 3.363 1.00 95.00 223 THR A N 1
ATOM 1849 C CA . THR A 1 223 ? -10.901 -3.118 4.382 1.00 95.00 223 THR A CA 1
ATOM 1850 C C . THR A 1 223 ? -10.722 -2.171 5.566 1.00 95.00 223 THR A C 1
ATOM 1852 O O . THR A 1 223 ? -10.917 -2.581 6.705 1.00 95.00 223 THR A O 1
ATOM 1855 N N . CYS A 1 224 ? -10.413 -0.893 5.322 1.00 94.00 224 CYS A N 1
ATOM 1856 C CA . CYS A 1 224 ? -10.248 0.107 6.379 1.00 94.00 224 CYS A CA 1
ATOM 1857 C C . CYS A 1 224 ? -11.528 0.295 7.205 1.00 94.00 224 CYS A C 1
ATOM 1859 O O . CYS A 1 224 ? -11.476 0.356 8.435 1.00 94.00 224 CYS A O 1
ATOM 1861 N N . ASN A 1 225 ? -12.687 0.356 6.543 1.00 94.06 225 ASN A N 1
ATOM 1862 C CA . ASN A 1 225 ? -13.976 0.477 7.221 1.00 94.06 225 ASN A CA 1
ATOM 1863 C C . ASN A 1 225 ? -14.302 -0.767 8.055 1.00 94.06 225 ASN A C 1
ATOM 1865 O O . ASN A 1 225 ? -14.727 -0.634 9.203 1.00 94.06 225 ASN A O 1
ATOM 1869 N N . ALA A 1 226 ? -14.066 -1.960 7.508 1.00 92.69 226 ALA A N 1
ATOM 1870 C CA . ALA A 1 226 ? -14.275 -3.222 8.207 1.00 92.69 226 ALA A CA 1
ATOM 1871 C C . ALA A 1 226 ? -13.346 -3.360 9.419 1.00 92.69 226 ALA A C 1
ATOM 1873 O O . ALA A 1 226 ? -13.814 -3.687 10.505 1.00 92.69 226 ALA A O 1
ATOM 1874 N N . LEU A 1 227 ? -12.062 -3.022 9.267 1.00 91.50 227 LEU A N 1
ATOM 1875 C CA . LEU A 1 227 ? -11.087 -3.018 10.356 1.00 91.50 227 LEU A CA 1
ATOM 1876 C C . LEU A 1 227 ? -11.527 -2.075 11.484 1.00 91.50 227 LEU A C 1
ATOM 1878 O O . LEU A 1 227 ? -11.526 -2.460 12.650 1.00 91.50 227 LEU A O 1
ATOM 1882 N N . ARG A 1 228 ? -11.960 -0.851 11.148 1.00 90.56 228 ARG A N 1
ATOM 1883 C CA . ARG A 1 228 ? -12.468 0.106 12.142 1.00 90.56 228 ARG A CA 1
ATOM 1884 C C . ARG A 1 228 ? -13.680 -0.455 12.887 1.00 90.56 228 ARG A C 1
ATOM 1886 O O . ARG A 1 228 ? -13.721 -0.392 14.111 1.00 90.56 228 ARG A O 1
ATOM 1893 N N . GLN A 1 229 ? -14.650 -1.016 12.165 1.00 90.44 229 GLN A N 1
ATOM 1894 C CA . GLN A 1 229 ? -15.830 -1.626 12.781 1.00 90.44 229 GLN A CA 1
ATOM 1895 C C . GLN A 1 229 ? -15.461 -2.812 13.667 1.00 90.44 229 GLN A C 1
ATOM 1897 O O . GLN A 1 229 ? -16.007 -2.945 14.758 1.00 90.44 229 GLN A O 1
ATOM 1902 N N . GLN A 1 230 ? -14.528 -3.650 13.227 1.00 89.69 230 GLN A N 1
ATOM 1903 C CA . GLN A 1 230 ? -14.061 -4.785 14.000 1.00 89.69 230 GLN A CA 1
ATOM 1904 C C . GLN A 1 230 ? -13.429 -4.333 15.322 1.00 89.69 230 GLN A C 1
ATOM 1906 O O . GLN A 1 230 ? -13.807 -4.837 16.379 1.00 89.69 230 GLN A O 1
ATOM 1911 N N . ILE A 1 231 ? -12.524 -3.353 15.272 1.00 88.31 231 ILE A N 1
ATOM 1912 C CA . ILE A 1 231 ? -11.853 -2.821 16.462 1.00 88.31 231 ILE A CA 1
ATOM 1913 C C . ILE A 1 231 ? -12.881 -2.224 17.430 1.00 88.31 231 ILE A C 1
ATOM 1915 O O . ILE A 1 231 ? -12.935 -2.624 18.590 1.00 88.31 231 ILE A O 1
ATOM 1919 N N . THR A 1 232 ? -13.733 -1.308 16.962 1.00 85.81 232 THR A N 1
ATOM 1920 C CA . THR A 1 232 ? -14.658 -0.570 17.837 1.00 85.81 232 THR A CA 1
ATOM 1921 C C . THR A 1 232 ? -15.822 -1.425 18.342 1.00 85.81 232 THR A C 1
ATOM 1923 O O . THR A 1 232 ? -16.211 -1.322 19.502 1.00 85.81 232 THR A O 1
ATOM 1926 N N . ASN A 1 233 ? -16.414 -2.270 17.495 1.00 86.88 233 ASN A N 1
ATOM 1927 C CA . ASN A 1 233 ? -17.624 -3.007 17.871 1.00 86.88 233 ASN A CA 1
ATOM 1928 C C . ASN A 1 233 ? -17.334 -4.368 18.502 1.00 86.88 233 ASN A C 1
ATOM 1930 O O . ASN A 1 233 ? -18.178 -4.859 19.251 1.00 86.88 233 ASN A O 1
ATOM 1934 N N . THR A 1 234 ? -16.189 -4.980 18.191 1.00 87.94 234 THR A N 1
ATOM 1935 C CA . THR A 1 234 ? -15.862 -6.339 18.642 1.00 87.94 234 THR A CA 1
ATOM 1936 C C . THR A 1 234 ? -14.737 -6.303 19.659 1.00 87.94 234 THR A C 1
ATOM 1938 O O . THR A 1 234 ? -14.978 -6.588 20.829 1.00 87.94 234 THR A O 1
ATOM 1941 N N . GLU A 1 235 ? -13.532 -5.905 19.253 1.00 89.88 235 GLU A N 1
ATOM 1942 C CA . GLU A 1 235 ? -12.351 -6.071 20.109 1.00 89.88 235 GLU A CA 1
ATOM 19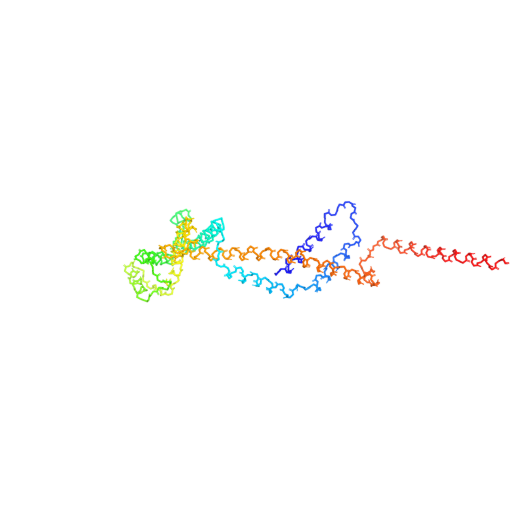43 C C . GLU A 1 235 ? -12.368 -5.151 21.326 1.00 89.88 235 GLU A C 1
ATOM 1945 O O . GLU A 1 235 ? -12.080 -5.601 22.430 1.00 89.88 235 GLU A O 1
ATOM 1950 N N . GLN A 1 236 ? -12.821 -3.904 21.175 1.00 87.44 236 GLN A N 1
ATOM 1951 C CA . GLN A 1 236 ? -12.998 -2.999 22.310 1.00 87.44 236 GLN A CA 1
ATOM 1952 C C . GLN A 1 236 ? -13.965 -3.578 23.354 1.00 87.44 236 GLN A C 1
ATOM 1954 O O . GLN A 1 236 ? -13.677 -3.540 24.546 1.00 87.44 236 GLN A O 1
ATOM 1959 N N . ARG A 1 237 ? -15.103 -4.140 22.921 1.00 88.44 237 ARG A N 1
ATOM 1960 C CA . ARG A 1 237 ? -16.099 -4.720 23.839 1.00 88.44 237 ARG A CA 1
ATOM 1961 C C . ARG A 1 237 ? -15.597 -5.998 24.502 1.00 88.44 237 ARG A C 1
ATOM 1963 O O . ARG A 1 237 ? -15.931 -6.251 25.655 1.00 88.44 237 ARG A O 1
ATOM 1970 N N . ARG A 1 238 ? -14.822 -6.810 23.776 1.00 91.00 238 ARG A N 1
ATOM 1971 C CA . ARG A 1 238 ? -14.194 -8.022 24.318 1.00 91.00 238 ARG A CA 1
ATOM 1972 C C . ARG A 1 238 ? -13.161 -7.669 25.378 1.00 91.00 238 ARG A C 1
ATOM 1974 O O . ARG A 1 238 ? -13.255 -8.199 26.475 1.00 91.00 238 ARG A O 1
ATOM 1981 N N . LEU A 1 239 ? -12.278 -6.714 25.089 1.00 91.44 239 LEU A N 1
ATOM 1982 C CA . LEU A 1 239 ? -11.304 -6.222 26.060 1.00 91.44 239 LEU A CA 1
ATOM 1983 C C . LEU A 1 239 ? -11.990 -5.590 27.281 1.00 91.44 239 LEU A C 1
ATOM 1985 O O . LEU A 1 239 ? -11.600 -5.861 28.409 1.00 91.44 239 LEU A O 1
ATOM 1989 N N . GLU A 1 240 ? -13.050 -4.797 27.089 1.00 90.62 240 GLU A N 1
ATOM 1990 C CA . GLU A 1 240 ? -13.829 -4.237 28.203 1.00 90.62 240 GLU A CA 1
ATOM 1991 C C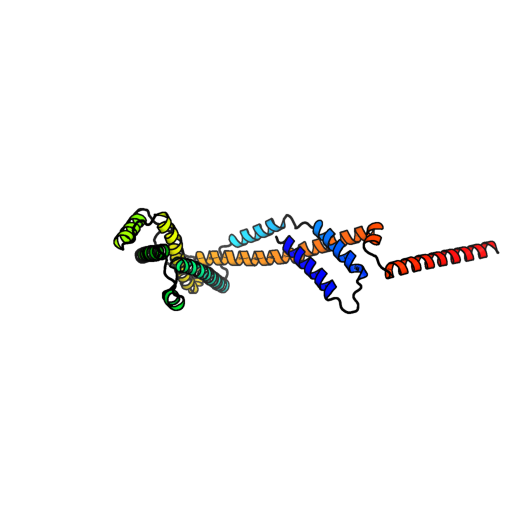 . GLU A 1 240 ? -14.433 -5.335 29.087 1.00 90.62 240 GLU A C 1
ATOM 1993 O O . GLU A 1 240 ? -14.436 -5.215 30.313 1.00 90.62 240 GLU A O 1
ATOM 1998 N N . LYS A 1 241 ? -14.950 -6.406 28.476 1.00 92.50 241 LYS A N 1
ATOM 1999 C CA . LYS A 1 241 ? -15.477 -7.551 29.214 1.00 92.50 241 LYS A CA 1
ATOM 2000 C C . LYS A 1 241 ? -14.369 -8.274 29.980 1.00 92.50 241 LYS A C 1
ATOM 2002 O O . LYS A 1 241 ? -14.548 -8.522 31.159 1.00 92.50 241 LYS A O 1
ATOM 2007 N N . GLU A 1 242 ? -13.231 -8.544 29.350 1.00 93.19 242 GLU A N 1
ATOM 2008 C CA . GLU A 1 242 ? -12.091 -9.202 30.001 1.00 93.19 242 GLU A CA 1
ATOM 2009 C C . GLU A 1 242 ? -11.552 -8.376 31.179 1.00 93.19 242 GLU A C 1
ATOM 2011 O O . GLU A 1 242 ? -11.282 -8.925 32.239 1.00 93.19 242 GLU A O 1
ATOM 2016 N N . ILE A 1 243 ? -11.491 -7.045 31.056 1.00 93.44 243 ILE A N 1
ATOM 2017 C CA . ILE A 1 243 ? -11.142 -6.156 32.176 1.00 93.44 243 ILE A CA 1
ATOM 2018 C C . ILE A 1 243 ? -12.136 -6.304 33.336 1.00 93.44 243 ILE A C 1
ATOM 2020 O O . ILE A 1 243 ? -11.719 -6.317 34.495 1.00 93.44 243 ILE A O 1
ATOM 2024 N N . LYS A 1 244 ? -13.442 -6.391 33.045 1.00 94.06 244 LYS A N 1
ATOM 2025 C CA . LYS A 1 244 ? -14.475 -6.601 34.073 1.00 94.06 244 LYS A CA 1
ATOM 2026 C C . LYS A 1 244 ? -14.347 -7.973 34.718 1.00 94.06 244 LYS A C 1
ATOM 2028 O O . LYS A 1 244 ? -14.360 -8.034 35.937 1.00 94.06 244 LYS A O 1
ATOM 2033 N N . ASP A 1 245 ? -14.170 -9.021 33.921 1.00 93.88 245 ASP A N 1
ATOM 2034 C CA . ASP A 1 245 ? -14.031 -10.396 34.404 1.00 93.88 245 ASP A CA 1
ATOM 2035 C C . ASP A 1 245 ? -12.795 -10.511 35.330 1.00 93.88 245 ASP A C 1
ATOM 2037 O O . ASP A 1 245 ? -12.915 -10.979 36.460 1.00 93.88 245 ASP A O 1
ATOM 2041 N N . VAL A 1 246 ? -11.640 -9.952 34.933 1.00 93.75 246 VAL A N 1
ATOM 2042 C CA . VAL A 1 246 ? -10.427 -9.888 35.777 1.00 93.75 246 VAL A CA 1
ATOM 2043 C C . VAL A 1 246 ? -10.674 -9.096 37.064 1.00 93.75 246 VAL A C 1
ATOM 2045 O O . VAL A 1 246 ? -10.251 -9.508 38.146 1.00 93.75 246 VAL A O 1
ATOM 2048 N N . LEU A 1 247 ? -11.346 -7.945 36.974 1.00 92.25 247 LEU A N 1
ATOM 2049 C CA . LEU A 1 247 ? -11.651 -7.125 38.146 1.00 92.25 247 LEU A CA 1
ATOM 2050 C C . LEU A 1 247 ? -12.611 -7.841 39.106 1.00 92.25 247 LEU A C 1
ATOM 2052 O O . LEU A 1 247 ? -12.415 -7.762 40.319 1.00 92.25 247 LEU A O 1
ATOM 2056 N N . ASP A 1 248 ? -13.619 -8.533 38.579 1.00 93.12 248 ASP A N 1
ATOM 2057 C CA . ASP A 1 248 ? -14.591 -9.303 39.351 1.00 93.12 248 ASP A CA 1
ATOM 2058 C C . ASP A 1 248 ? -13.910 -10.485 40.051 1.00 93.12 248 ASP A C 1
ATOM 2060 O O . ASP A 1 248 ? -14.115 -10.667 41.255 1.00 93.12 248 ASP A O 1
ATOM 2064 N N . ASP A 1 249 ? -13.017 -11.206 39.372 1.00 92.12 249 ASP A N 1
ATOM 2065 C CA . ASP A 1 249 ? -12.214 -12.279 39.968 1.00 92.12 249 ASP A CA 1
ATOM 2066 C C . ASP A 1 249 ? -11.321 -11.750 41.102 1.00 92.12 249 ASP A C 1
ATOM 2068 O O . ASP A 1 249 ? -11.305 -12.285 42.217 1.00 92.12 249 ASP A O 1
ATOM 2072 N N . TRP A 1 250 ? -10.637 -10.624 40.880 1.00 91.94 250 TRP A N 1
ATOM 2073 C CA . TRP A 1 250 ? -9.802 -9.986 41.907 1.00 91.94 250 TRP A CA 1
ATOM 2074 C C . TRP A 1 250 ? -10.638 -9.397 43.047 1.00 91.94 250 TRP A C 1
ATOM 2076 O O . TRP A 1 250 ? -10.167 -9.272 44.179 1.00 91.94 250 TRP A O 1
ATOM 2086 N N . SER A 1 251 ? -11.901 -9.060 42.782 1.00 87.69 251 SER A N 1
ATOM 2087 C CA . SER A 1 251 ? -12.858 -8.657 43.808 1.00 87.69 251 SER A CA 1
ATOM 2088 C C . SER A 1 251 ? -13.292 -9.823 44.702 1.00 87.69 251 SER A C 1
ATOM 2090 O O . SER A 1 251 ? -13.840 -9.573 45.774 1.00 87.69 251 SER A O 1
ATOM 2092 N N . GLN A 1 252 ? -13.043 -11.077 44.333 1.00 90.44 252 GLN A N 1
ATOM 2093 C CA . GLN A 1 252 ? -13.285 -12.229 45.208 1.00 90.44 252 GLN A CA 1
ATOM 2094 C C . GLN A 1 252 ? -12.006 -12.694 45.917 1.00 90.44 252 GLN A C 1
ATOM 2096 O O . GLN A 1 252 ? -12.080 -13.284 46.996 1.00 90.44 252 GLN A O 1
ATOM 2101 N N . ASP A 1 253 ? -10.832 -12.350 45.385 1.00 90.56 253 ASP A N 1
ATOM 2102 C CA . ASP A 1 253 ? -9.538 -12.697 45.969 1.00 90.56 253 ASP A CA 1
ATOM 2103 C C . ASP A 1 253 ? -9.115 -11.717 47.087 1.00 90.56 253 ASP A C 1
ATOM 2105 O O . ASP A 1 253 ? -8.797 -10.540 46.879 1.00 90.56 253 ASP A O 1
ATOM 2109 N N . GLY A 1 254 ? -9.101 -12.221 48.324 1.00 82.81 254 GLY A N 1
ATOM 2110 C CA . GLY A 1 254 ? -8.696 -11.457 49.503 1.00 82.81 254 GLY A CA 1
ATOM 2111 C C . GLY A 1 254 ? -7.213 -11.070 49.530 1.00 82.81 254 GLY A C 1
ATOM 2112 O O . GLY A 1 254 ? -6.880 -10.036 50.110 1.00 82.81 254 GLY A O 1
ATOM 2113 N N . GLU A 1 255 ? -6.332 -11.850 48.905 1.00 86.81 255 GLU A N 1
ATOM 2114 C CA . GLU A 1 255 ? -4.896 -11.564 48.830 1.00 86.81 255 GLU A CA 1
ATOM 2115 C C . GLU A 1 255 ? -4.621 -10.485 47.779 1.00 86.81 255 GLU A C 1
ATOM 2117 O O . GLU A 1 255 ? -3.944 -9.501 48.080 1.00 86.81 255 GLU A O 1
ATOM 2122 N N . LYS A 1 256 ? -5.251 -10.571 46.599 1.00 86.19 256 LYS A N 1
ATOM 2123 C CA . LYS A 1 256 ? -5.148 -9.533 45.553 1.00 86.19 256 LYS A CA 1
ATOM 2124 C C . LYS A 1 256 ? -5.665 -8.176 46.020 1.00 86.19 256 LYS A C 1
ATOM 2126 O O . LYS A 1 256 ? -5.048 -7.145 45.741 1.00 86.19 256 LYS A O 1
ATOM 2131 N N . LYS A 1 257 ? -6.749 -8.156 46.805 1.00 82.62 257 LYS A N 1
ATOM 2132 C CA . LYS A 1 257 ? -7.234 -6.926 47.453 1.00 82.62 257 LYS A CA 1
ATOM 2133 C C . LYS A 1 257 ? -6.197 -6.317 48.388 1.00 82.62 257 LYS A C 1
ATOM 2135 O O . LYS A 1 257 ? -5.972 -5.115 48.313 1.00 82.62 257 LYS A O 1
ATOM 2140 N N . LYS A 1 258 ? -5.570 -7.115 49.258 1.00 81.81 258 LYS A N 1
ATOM 2141 C CA . LYS A 1 258 ? -4.522 -6.621 50.169 1.00 81.81 258 LYS A CA 1
ATOM 2142 C C . LYS A 1 258 ? -3.281 -6.156 49.412 1.00 81.81 258 LYS A C 1
ATOM 2144 O O . LYS A 1 258 ? -2.636 -5.213 49.848 1.00 81.81 258 LYS A O 1
ATOM 2149 N N . GLU A 1 259 ? -2.951 -6.809 48.301 1.00 85.25 259 GLU A N 1
ATOM 2150 C CA . GLU A 1 259 ? -1.781 -6.494 47.482 1.00 85.25 259 GLU A CA 1
ATOM 2151 C C . GLU A 1 259 ? -1.919 -5.140 46.765 1.00 85.25 259 GLU A C 1
ATOM 2153 O O . GLU A 1 259 ? -0.969 -4.349 46.747 1.00 85.25 259 GLU A O 1
ATOM 2158 N N . TYR A 1 260 ? -3.094 -4.865 46.183 1.00 84.00 260 TYR A N 1
ATOM 2159 C CA . TYR A 1 260 ? -3.300 -3.708 45.304 1.00 84.00 260 TYR A CA 1
ATOM 2160 C C . TYR A 1 260 ? -4.085 -2.548 45.930 1.00 84.00 260 TYR A C 1
ATOM 2162 O O . TYR A 1 260 ? -3.872 -1.408 45.521 1.00 84.00 260 TYR A O 1
ATOM 2170 N N . LEU A 1 261 ? -4.944 -2.789 46.929 1.00 80.50 261 LEU A N 1
ATOM 2171 C CA . LEU A 1 261 ? -5.654 -1.740 47.675 1.00 80.50 261 LEU A CA 1
ATOM 2172 C C . LEU A 1 261 ? -4.901 -1.421 48.970 1.00 80.50 261 LEU A C 1
ATOM 2174 O O . LEU A 1 261 ? -5.350 -1.730 50.070 1.00 80.50 261 LEU A O 1
ATOM 2178 N N . THR A 1 262 ? -3.732 -0.802 48.831 1.00 74.19 262 THR A N 1
ATOM 2179 C CA . THR A 1 262 ? -2.856 -0.442 49.957 1.00 74.19 262 THR A CA 1
ATOM 2180 C C . THR A 1 262 ? -2.848 1.060 50.214 1.00 74.19 262 THR A C 1
ATOM 2182 O O . THR A 1 262 ? -2.887 1.852 49.274 1.00 74.19 262 THR A O 1
ATOM 2185 N N . GLY A 1 263 ? -2.714 1.465 51.478 1.00 76.56 263 GLY A N 1
ATOM 2186 C CA . GLY A 1 263 ? -2.444 2.853 51.856 1.00 76.56 263 GLY A CA 1
ATOM 2187 C C . GLY A 1 263 ? -3.129 3.276 53.152 1.00 76.56 263 GLY A C 1
ATOM 2188 O O . GLY A 1 263 ? -4.064 2.632 53.622 1.00 76.56 263 GLY A O 1
ATOM 2189 N N . ARG A 1 264 ? -2.713 4.428 53.688 1.00 68.62 264 ARG A N 1
ATOM 2190 C CA . ARG A 1 264 ? -3.177 4.950 54.986 1.00 68.62 264 ARG A CA 1
ATOM 2191 C C . ARG A 1 264 ? -4.702 5.068 55.096 1.00 68.62 264 ARG A C 1
ATOM 2193 O O . ARG A 1 264 ? -5.270 4.845 56.154 1.00 68.62 264 ARG A O 1
ATOM 2200 N N . ARG A 1 265 ? -5.389 5.403 53.999 1.00 72.38 265 ARG A N 1
ATOM 2201 C CA . ARG A 1 265 ? -6.863 5.470 53.962 1.00 72.38 265 ARG A CA 1
ATOM 2202 C C . ARG A 1 265 ? -7.523 4.092 54.064 1.00 72.38 265 ARG A C 1
ATOM 2204 O O . ARG A 1 265 ? -8.605 3.999 54.631 1.00 72.38 265 ARG A O 1
ATOM 2211 N N . VAL A 1 266 ? -6.887 3.046 53.538 1.00 77.31 266 VAL A N 1
ATOM 2212 C CA . VAL A 1 266 ? -7.380 1.663 53.638 1.00 77.31 266 VAL A CA 1
ATOM 2213 C C . VAL A 1 266 ? -7.194 1.139 55.052 1.00 77.31 266 VAL A C 1
ATOM 2215 O O . VAL A 1 266 ? -8.126 0.566 55.605 1.00 77.31 266 VAL A O 1
ATOM 2218 N N . GLU A 1 267 ? -6.032 1.393 55.651 1.00 75.12 267 GLU A N 1
ATOM 2219 C CA . GLU A 1 267 ? -5.741 1.044 57.046 1.00 75.12 267 GLU A CA 1
ATOM 2220 C C . GLU A 1 267 ? -6.756 1.698 57.993 1.00 75.12 267 GLU A C 1
ATOM 2222 O O . GLU A 1 267 ? -7.444 1.003 58.736 1.00 75.12 267 GLU A O 1
ATOM 2227 N N . LEU A 1 268 ? -6.967 3.014 57.864 1.00 74.06 268 LEU A N 1
ATOM 2228 C CA . LEU A 1 268 ? -7.971 3.744 58.647 1.00 74.06 268 LEU A CA 1
ATOM 2229 C C . LEU A 1 268 ? -9.393 3.201 58.440 1.00 74.06 268 LEU A C 1
ATOM 2231 O O . LEU A 1 268 ? -10.177 3.127 59.384 1.00 74.06 268 LEU A O 1
ATOM 2235 N N . ALA A 1 269 ? -9.752 2.812 57.213 1.00 79.19 269 ALA A N 1
ATOM 2236 C CA . ALA A 1 269 ? -11.054 2.212 56.931 1.00 79.19 269 ALA A CA 1
ATOM 2237 C C . ALA A 1 269 ? -11.204 0.814 57.561 1.00 79.19 269 ALA A C 1
ATOM 2239 O O . ALA A 1 269 ? -12.291 0.468 58.029 1.00 79.19 269 ALA A O 1
ATOM 2240 N N . GLN A 1 270 ? -10.132 0.015 57.597 1.00 79.50 270 GLN A N 1
ATOM 2241 C CA . GLN A 1 270 ? -10.113 -1.281 58.278 1.00 79.50 270 GLN A CA 1
ATOM 2242 C C . GLN A 1 270 ? -10.255 -1.115 59.793 1.00 79.50 270 GLN A C 1
ATOM 2244 O O . GLN A 1 270 ? -11.084 -1.798 60.394 1.00 79.50 270 GLN A O 1
ATOM 2249 N N . GLU A 1 271 ? -9.524 -0.174 60.393 1.00 78.25 271 GLU A N 1
ATOM 2250 C CA . GLU A 1 271 ? -9.642 0.169 61.814 1.00 78.25 271 GLU A CA 1
ATOM 2251 C C . GLU A 1 271 ? -11.060 0.642 62.158 1.00 78.25 271 GLU A C 1
ATOM 2253 O O . GLU A 1 271 ? -11.682 0.119 63.079 1.00 78.25 271 GLU A O 1
ATOM 2258 N N . LEU A 1 272 ? -11.636 1.557 61.366 1.00 80.44 272 LEU A N 1
ATOM 2259 C CA . LEU A 1 272 ? -13.020 2.016 61.538 1.00 80.44 272 LEU A CA 1
ATOM 2260 C C . LEU A 1 272 ? -14.033 0.869 61.465 1.00 80.44 272 LEU A C 1
ATOM 2262 O O . LEU A 1 272 ? -14.999 0.845 62.230 1.00 80.44 272 LEU A O 1
ATOM 2266 N N . LYS A 1 273 ? -13.826 -0.093 60.559 1.00 83.69 273 LYS A N 1
ATOM 2267 C CA . LYS A 1 273 ? -14.686 -1.276 60.449 1.00 83.69 273 LYS A CA 1
ATOM 2268 C C . LYS A 1 273 ? -14.560 -2.178 61.679 1.00 83.69 273 LYS A C 1
ATOM 2270 O O . LYS A 1 273 ? -15.579 -2.667 62.160 1.00 83.69 273 LYS A O 1
ATOM 2275 N N . GLN A 1 274 ? -13.348 -2.374 62.201 1.00 81.75 274 GLN A N 1
ATOM 2276 C CA . GLN A 1 274 ? -13.131 -3.126 63.440 1.00 81.75 274 GLN A CA 1
ATOM 2277 C C . GLN A 1 274 ? -13.797 -2.439 64.636 1.00 81.75 274 GLN A C 1
ATOM 2279 O O . GLN A 1 274 ? -14.503 -3.098 65.393 1.00 81.75 274 GLN A O 1
ATOM 2284 N N . VAL A 1 275 ? -13.647 -1.118 64.770 1.00 82.31 275 VAL A N 1
ATOM 2285 C CA . VAL A 1 275 ? -14.288 -0.342 65.841 1.00 82.31 275 VAL A CA 1
ATOM 2286 C C . VAL A 1 275 ? -15.810 -0.459 65.768 1.00 82.31 275 VAL A C 1
ATOM 2288 O O . VAL A 1 275 ? -16.443 -0.735 66.784 1.00 82.31 275 VAL A O 1
ATOM 2291 N N . ARG A 1 276 ? -16.403 -0.321 64.575 1.00 83.62 276 ARG A N 1
ATOM 2292 C CA . ARG A 1 276 ? -17.855 -0.477 64.391 1.00 83.62 276 ARG A CA 1
ATOM 2293 C C . ARG A 1 276 ? -18.328 -1.889 64.747 1.00 83.62 276 ARG A C 1
ATOM 2295 O O . ARG A 1 276 ? -19.339 -2.037 65.417 1.00 83.62 276 ARG A O 1
ATOM 2302 N N . HIS A 1 277 ? -17.567 -2.916 64.370 1.00 84.69 277 HIS A N 1
ATOM 2303 C CA . HIS A 1 277 ? -17.887 -4.298 64.726 1.00 84.69 277 HIS A CA 1
ATOM 2304 C C . HIS A 1 277 ? -17.839 -4.543 66.243 1.00 84.69 277 HIS A C 1
ATOM 2306 O O . HIS A 1 277 ? -18.700 -5.225 66.793 1.00 84.69 277 HIS A O 1
ATOM 2312 N N . ILE A 1 278 ? -16.854 -3.961 66.934 1.00 86.69 278 ILE A N 1
ATOM 2313 C CA . ILE A 1 278 ? -16.764 -4.024 68.397 1.00 86.69 278 ILE A CA 1
ATOM 2314 C C . ILE A 1 278 ? -17.965 -3.313 69.036 1.00 86.69 278 ILE A C 1
ATOM 2316 O O . ILE A 1 278 ? -18.535 -3.838 69.988 1.00 86.69 278 ILE A O 1
ATOM 2320 N N . GLN A 1 279 ? -18.379 -2.156 68.506 1.00 83.25 279 GLN A N 1
ATOM 2321 C CA . GLN A 1 279 ? -19.568 -1.438 68.979 1.00 83.25 279 GLN A CA 1
ATOM 2322 C C . GLN A 1 279 ? -20.846 -2.269 68.814 1.00 83.25 279 GLN A C 1
ATOM 2324 O O . GLN A 1 279 ? -21.576 -2.426 69.787 1.00 83.25 279 GLN A O 1
ATOM 2329 N N . GLU A 1 280 ? -21.071 -2.871 67.643 1.00 88.56 280 GLU A N 1
ATOM 2330 C CA . GLU A 1 280 ? -22.218 -3.762 67.401 1.00 88.56 280 GLU A CA 1
ATOM 2331 C C . GLU A 1 280 ? -22.231 -4.946 68.382 1.00 88.56 280 GLU A C 1
ATOM 2333 O O . GLU A 1 280 ? -23.260 -5.255 68.977 1.00 88.56 280 GLU A O 1
ATOM 2338 N N . LYS A 1 281 ? -21.075 -5.578 68.624 1.00 88.81 281 LYS A N 1
ATOM 2339 C CA . LYS A 1 281 ? -20.960 -6.687 69.586 1.00 88.81 281 LYS A CA 1
ATOM 2340 C C . LYS A 1 281 ? -21.208 -6.255 71.032 1.00 88.81 281 LYS A C 1
ATOM 2342 O O . LYS A 1 281 ? -21.778 -7.020 71.807 1.00 88.81 281 LYS A O 1
ATOM 2347 N N . LEU A 1 282 ? -20.790 -5.047 71.404 1.00 86.56 282 LEU A N 1
ATOM 2348 C CA . LEU A 1 282 ? -21.066 -4.477 72.724 1.00 86.56 282 LEU A CA 1
ATOM 2349 C C . LEU A 1 282 ? -22.549 -4.130 72.895 1.00 86.56 282 LEU A C 1
ATOM 2351 O O . LEU A 1 282 ? -23.094 -4.354 73.973 1.00 86.56 282 LEU A O 1
ATOM 2355 N N . GLU A 1 283 ? -23.207 -3.621 71.853 1.00 88.38 283 GLU A N 1
ATOM 2356 C CA . GLU A 1 283 ? -24.654 -3.386 71.854 1.00 88.38 283 GLU A CA 1
ATOM 2357 C C . GLU A 1 283 ? -25.433 -4.698 71.985 1.00 88.38 283 GLU A C 1
ATOM 2359 O O . GLU A 1 283 ? -26.296 -4.804 72.855 1.00 88.38 283 GLU A O 1
ATOM 2364 N N . GLU A 1 284 ? -25.074 -5.729 71.212 1.00 86.44 284 GLU A N 1
ATOM 2365 C CA . GLU A 1 284 ? -25.641 -7.078 71.350 1.00 86.44 284 GLU A CA 1
ATOM 2366 C C . GLU A 1 284 ? -25.469 -7.624 72.779 1.00 86.44 284 GLU A C 1
ATOM 2368 O O . GLU A 1 284 ? -26.416 -8.154 73.364 1.00 86.44 284 GLU A O 1
ATOM 2373 N N . PHE A 1 285 ? -24.284 -7.454 73.373 1.00 85.88 285 PHE A N 1
ATOM 2374 C CA . PHE A 1 285 ? -24.001 -7.905 74.735 1.00 85.88 285 PHE A CA 1
ATOM 2375 C C . PHE A 1 285 ? -24.785 -7.120 75.798 1.00 85.88 285 PHE A C 1
ATOM 2377 O O . PHE A 1 285 ? -25.298 -7.713 76.746 1.00 85.88 285 PHE A O 1
ATOM 2384 N N . MET A 1 2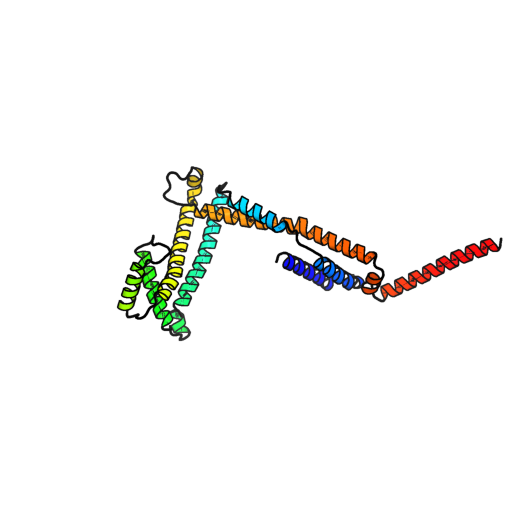86 ? -24.934 -5.798 75.648 1.00 82.75 286 MET A N 1
ATOM 2385 C CA . MET A 1 286 ? -25.765 -4.985 76.546 1.00 82.75 286 MET A CA 1
ATOM 2386 C C . MET A 1 286 ? -27.237 -5.402 76.495 1.00 82.75 286 MET A C 1
ATOM 2388 O O . MET A 1 286 ? -27.882 -5.475 77.542 1.00 82.75 286 MET A O 1
ATOM 2392 N N . VAL A 1 287 ? -27.755 -5.708 75.302 1.00 86.38 287 VAL A N 1
ATOM 2393 C CA . VAL A 1 287 ? -29.127 -6.201 75.124 1.00 86.38 287 VAL A CA 1
ATOM 2394 C C . VAL A 1 287 ? -29.308 -7.564 75.799 1.00 86.38 287 VAL A C 1
ATOM 2396 O O . VAL A 1 287 ? -30.284 -7.753 76.523 1.00 86.38 287 VAL A O 1
ATOM 2399 N N . GLN A 1 288 ? -28.358 -8.490 75.640 1.00 84.38 288 GLN A N 1
ATOM 2400 C CA . GLN A 1 288 ? -28.392 -9.791 76.324 1.00 84.38 288 GLN A CA 1
ATOM 2401 C C . GLN A 1 288 ? -28.312 -9.650 77.852 1.00 84.38 288 GLN A C 1
ATOM 2403 O O . GLN A 1 288 ? -29.096 -10.268 78.568 1.00 84.38 288 GLN A O 1
ATOM 2408 N N . LEU A 1 289 ? -27.446 -8.772 78.368 1.00 77.38 289 LEU A N 1
ATOM 2409 C CA . LEU A 1 289 ? -27.355 -8.482 79.805 1.00 77.38 289 LEU A CA 1
ATOM 2410 C C . LEU A 1 289 ? -28.633 -7.858 80.380 1.00 77.38 289 LEU A C 1
ATOM 2412 O O . LEU A 1 289 ? -28.968 -8.098 81.540 1.00 77.38 289 LEU A O 1
ATOM 2416 N N . GLN A 1 290 ? -29.340 -7.029 79.608 1.00 72.94 290 GLN A N 1
ATOM 2417 C CA . GLN A 1 290 ? -30.641 -6.493 80.018 1.00 72.94 290 GLN A CA 1
ATOM 2418 C C . GLN A 1 290 ? -31.728 -7.572 80.032 1.00 72.94 290 GLN A C 1
ATOM 2420 O O . GLN A 1 290 ? -32.599 -7.528 80.900 1.00 72.94 290 GLN A O 1
ATOM 2425 N N . GLN A 1 291 ? -31.658 -8.544 79.119 1.00 75.00 291 GLN A N 1
ATOM 2426 C CA . GLN A 1 291 ? -32.562 -9.695 79.091 1.00 75.00 291 GLN A CA 1
ATOM 2427 C C . GLN A 1 291 ? -32.311 -10.674 80.247 1.00 75.00 291 GLN A C 1
ATOM 2429 O O . GLN A 1 291 ? -33.274 -11.216 80.768 1.00 75.00 291 GLN A O 1
ATOM 2434 N N . GLU A 1 292 ? -31.065 -10.864 80.693 1.00 69.62 292 GLU A N 1
ATOM 2435 C CA . GLU A 1 292 ? -30.743 -11.705 81.864 1.00 69.62 292 GLU A CA 1
ATOM 2436 C C . GLU A 1 292 ? -31.042 -11.035 83.220 1.00 69.62 292 GLU A C 1
ATOM 2438 O O . GLU A 1 292 ? -31.105 -11.713 84.246 1.00 69.62 292 GLU A O 1
ATOM 2443 N N . LYS A 1 293 ? -31.198 -9.704 83.255 1.00 56.84 293 LYS A N 1
ATOM 2444 C CA . LYS A 1 293 ? -31.525 -8.939 84.474 1.00 56.84 293 LYS A CA 1
ATOM 2445 C C . LYS A 1 293 ? -33.027 -8.737 84.725 1.00 56.84 293 LYS A C 1
ATOM 2447 O O . LYS A 1 293 ? -33.358 -8.207 85.788 1.00 56.84 293 LYS A O 1
ATOM 2452 N N . SER A 1 294 ? -33.900 -9.094 83.778 1.00 47.47 294 SER A N 1
ATOM 2453 C CA . SER A 1 294 ? -35.365 -9.172 83.970 1.00 47.47 294 SER A CA 1
ATOM 2454 C C . SER A 1 294 ? -35.790 -10.592 84.308 1.00 47.47 294 SER A C 1
ATOM 2456 O O . SER A 1 294 ? -36.762 -10.724 85.082 1.00 47.47 294 SER A O 1
#

pLDDT: mean 87.05, std 9.08, range [47.47, 97.69]

Sequence (294 aa):
TGWETLSEVFRQQVESDARSARSNHDPIFDRLKGAVMEAALSEHKWDSKALDYLRVIQLNAMEDRLVPDRRSWDRAIQFMTTSVQERLNEIQQIIEESRGPSIWSQWLYWQSPKTEHIVAQNVQSELKQLLSQNPDHPQSILDDDLTIVRRNLEARGVADVSNDVIRKHWKLIFKEHFLERQLMAARDCQSFYQHYKRGFDDADVDCQAVVLFYRIEKMLNLTCNALRQQITNTEQRRLEKEIKDVLDDWSQDGEKKKEYLTGRRVELAQELKQVRHIQEKLEEFMVQLQQEKS